Protein AF-A0A963DRN4-F1 (afdb_monomer)

Foldseek 3Di:
DDPPPAPLQVVVVVFAQEEEEALDCVPPCVDPNVVNHPYYDYDPHSAPLVVVLVPDAADPPTHYDYHYHGRCLPPVNPDDDPRHDPFDDDDQDDPPPPDPDPDPPFLCNGAPLVRLVVSVVSSVVSVVVVVVSVVSSLVRDDFFDKDWDKDPFAFDSQVVRDGHQPPDPDVRRHDMDTDMDGRD

Secondary structure (DSSP, 8-state):
------HHHHHHHTT-EEEEEESSGGG-TTSGGGTT-SEEEE-SSTT-HHHHHHH----TTS-EEEEEE--TTSTTTT--GGGS---SS-SS-----S--------HHHHS-HHHHHHHHHHHHHHHHHHHHHHHHHHHHSPTTEEEEEE-S---EESGGG-EE-TT---HHHH---EEEEEE-

Structure (mmCIF, N/CA/C/O backbone):
data_AF-A0A963DRN4-F1
#
_entry.id   AF-A0A963DRN4-F1
#
loop_
_atom_site.group_PDB
_atom_site.id
_atom_site.type_symbol
_atom_site.label_atom_id
_atom_site.label_alt_id
_atom_site.label_comp_id
_atom_site.label_asym_id
_atom_site.label_entity_id
_atom_site.label_seq_id
_atom_site.pdbx_PDB_ins_code
_atom_site.Cartn_x
_atom_site.Cartn_y
_atom_site.Cartn_z
_atom_site.occupancy
_atom_site.B_iso_or_equiv
_atom_site.auth_seq_id
_atom_site.auth_comp_id
_atom_site.auth_asym_id
_atom_site.auth_atom_id
_atom_site.pdbx_PDB_model_num
ATOM 1 N N . PHE A 1 1 ? 13.073 3.957 31.560 1.00 51.88 1 PHE A N 1
ATOM 2 C CA . PHE A 1 1 ? 11.887 3.760 30.708 1.00 51.88 1 PHE A CA 1
ATOM 3 C C . PHE A 1 1 ? 12.331 4.018 29.280 1.00 51.88 1 PHE A C 1
ATOM 5 O O . PHE A 1 1 ? 12.716 5.142 28.991 1.00 51.88 1 PHE A O 1
ATOM 12 N N . VAL A 1 2 ? 12.425 2.986 28.441 1.00 54.34 2 VAL A N 1
ATOM 13 C CA . VAL A 1 2 ? 12.704 3.176 27.009 1.00 54.34 2 VAL A CA 1
ATOM 14 C C . VAL A 1 2 ? 11.336 3.293 26.340 1.00 54.34 2 VAL A C 1
ATOM 16 O O . VAL A 1 2 ? 10.544 2.367 26.510 1.00 54.34 2 VAL A O 1
ATOM 19 N N . PRO A 1 3 ? 11.003 4.411 25.673 1.00 60.50 3 PRO A N 1
ATOM 20 C CA . PRO A 1 3 ? 9.741 4.508 24.959 1.00 60.50 3 PRO A CA 1
ATOM 21 C C . PRO A 1 3 ? 9.687 3.406 23.899 1.00 60.50 3 PRO A C 1
ATOM 23 O O . PRO A 1 3 ? 10.617 3.235 23.111 1.00 60.50 3 PRO A O 1
ATOM 26 N N . GLU A 1 4 ? 8.605 2.635 23.900 1.00 72.00 4 GLU A N 1
ATOM 27 C CA . GLU A 1 4 ? 8.336 1.678 22.833 1.00 72.00 4 GLU A CA 1
ATOM 28 C C . GLU A 1 4 ? 7.951 2.479 21.577 1.00 72.00 4 GLU A C 1
ATOM 30 O O . GLU A 1 4 ? 6.832 2.975 21.462 1.00 72.00 4 GLU A O 1
ATOM 35 N N . LEU A 1 5 ? 8.904 2.661 20.655 1.00 81.75 5 LEU A N 1
ATOM 36 C CA . LEU A 1 5 ? 8.715 3.358 19.375 1.00 81.75 5 LEU A CA 1
ATOM 37 C C 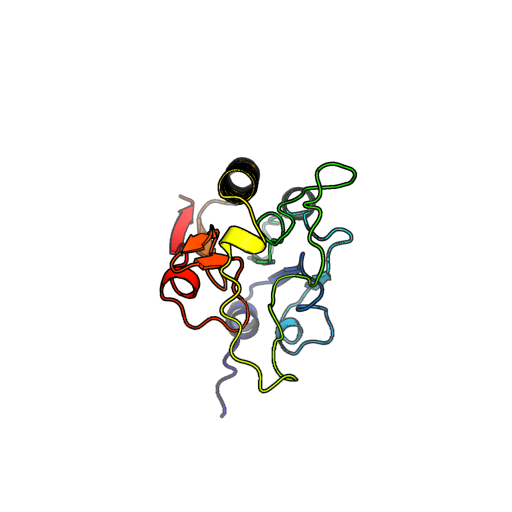. LEU A 1 5 ? 7.959 2.459 18.383 1.00 81.75 5 LEU A C 1
ATOM 39 O O . LEU A 1 5 ? 8.532 1.941 17.430 1.00 81.75 5 LEU A O 1
ATOM 43 N N . SER A 1 6 ? 6.680 2.208 18.655 1.00 89.50 6 SER A N 1
ATOM 44 C CA . SER A 1 6 ? 5.826 1.332 17.851 1.00 89.50 6 SER A CA 1
ATOM 45 C C . SER A 1 6 ? 4.403 1.879 17.831 1.00 89.50 6 SER A C 1
ATOM 47 O O . SER A 1 6 ? 3.726 1.917 18.859 1.00 89.50 6 SER A O 1
ATOM 49 N N . LEU A 1 7 ? 3.937 2.312 16.658 1.00 91.81 7 LEU A N 1
ATOM 50 C CA . LEU A 1 7 ? 2.566 2.792 16.476 1.00 91.81 7 LEU A CA 1
ATOM 51 C C . LEU A 1 7 ? 1.509 1.768 16.936 1.00 91.81 7 LEU A C 1
ATOM 53 O O . LEU A 1 7 ? 0.648 2.153 17.731 1.00 91.81 7 LEU A O 1
ATOM 57 N N . PRO A 1 8 ? 1.561 0.477 16.535 1.00 94.69 8 PRO A N 1
ATOM 58 C CA . PRO A 1 8 ? 0.581 -0.496 17.013 1.00 94.69 8 PRO A CA 1
ATOM 59 C C . PRO A 1 8 ? 0.621 -0.663 18.537 1.00 94.69 8 PRO A C 1
ATOM 61 O O . PRO A 1 8 ? -0.429 -0.811 19.161 1.00 94.69 8 PRO A O 1
ATOM 64 N N . LYS A 1 9 ? 1.795 -0.553 19.173 1.00 94.38 9 LYS A N 1
ATOM 65 C CA . LYS A 1 9 ? 1.872 -0.565 20.638 1.00 94.38 9 LYS A CA 1
ATOM 66 C C . LYS A 1 9 ? 1.156 0.627 21.264 1.00 94.38 9 LYS A C 1
ATOM 68 O O . LYS A 1 9 ? 0.380 0.452 22.204 1.00 94.38 9 LYS A O 1
ATOM 73 N N . VAL A 1 10 ? 1.435 1.832 20.767 1.00 94.56 10 VAL A N 1
ATOM 74 C CA . VAL A 1 10 ? 0.821 3.065 21.271 1.00 94.56 10 VAL A CA 1
ATOM 75 C C . VAL A 1 10 ? -0.697 2.978 21.133 1.00 94.56 10 VAL A C 1
ATOM 77 O O . VAL A 1 10 ? -1.406 3.174 22.116 1.00 94.56 10 VAL A O 1
ATOM 80 N N . LEU A 1 11 ? -1.206 2.587 19.963 1.00 95.25 11 LEU A N 1
ATOM 81 C CA . LEU A 1 11 ? -2.644 2.465 19.715 1.00 95.25 11 LEU A CA 1
ATOM 82 C C . LEU A 1 11 ? -3.315 1.423 20.623 1.00 95.25 11 LEU A C 1
ATOM 84 O O . LEU A 1 11 ? -4.393 1.688 21.157 1.00 95.25 11 LEU A O 1
ATOM 88 N N . LYS A 1 12 ? -2.659 0.287 20.886 1.00 93.94 12 LYS A N 1
ATOM 89 C CA . LYS A 1 12 ? -3.159 -0.712 21.846 1.00 93.94 12 LYS A CA 1
ATOM 90 C C . LYS A 1 12 ? -3.299 -0.166 23.257 1.00 93.94 12 LYS A C 1
ATOM 92 O O . LYS A 1 12 ? -4.310 -0.415 23.908 1.00 93.94 12 LYS A O 1
ATOM 97 N N . ASN A 1 13 ? -2.336 0.631 23.719 1.00 94.38 13 ASN A N 1
ATOM 98 C CA . ASN A 1 13 ? -2.431 1.293 25.025 1.00 94.38 13 ASN A CA 1
ATOM 99 C C . ASN A 1 13 ? -3.604 2.293 25.094 1.00 94.38 13 ASN A C 1
ATOM 101 O O . ASN A 1 13 ? -4.062 2.620 26.186 1.00 94.38 13 ASN A O 1
ATOM 105 N N . HIS A 1 14 ? -4.113 2.740 23.942 1.00 95.06 14 HIS A N 1
ATOM 106 C CA . HIS A 1 14 ? -5.312 3.570 23.802 1.00 95.06 14 HIS A CA 1
ATOM 107 C C . HIS A 1 14 ? -6.584 2.769 23.459 1.00 95.06 14 HIS A C 1
ATOM 109 O O . HIS A 1 14 ? -7.597 3.352 23.079 1.00 95.06 14 HIS A O 1
ATOM 115 N N . GLY A 1 15 ? -6.559 1.442 23.612 1.00 96.06 15 GLY A N 1
ATOM 116 C CA . GLY A 1 15 ? -7.733 0.579 23.473 1.00 96.06 15 GLY A CA 1
ATOM 117 C C . GLY A 1 15 ? -8.039 0.113 22.049 1.00 96.06 15 GLY A C 1
ATOM 118 O O . GLY A 1 15 ? -9.037 -0.584 21.856 1.00 96.06 15 GLY A O 1
ATOM 119 N N . TYR A 1 16 ? -7.200 0.442 21.062 1.00 97.31 16 TYR A N 1
ATOM 120 C CA . TYR A 1 16 ? -7.364 -0.066 19.701 1.00 97.31 16 TYR A CA 1
ATOM 121 C C . TYR A 1 16 ? -6.996 -1.542 19.618 1.00 97.31 16 TYR A C 1
ATOM 123 O O . TYR A 1 16 ? -5.988 -1.969 20.176 1.00 97.31 16 TYR A O 1
ATOM 131 N N . ARG A 1 17 ? -7.759 -2.290 18.821 1.00 97.75 17 ARG A N 1
ATOM 132 C CA . ARG A 1 17 ? -7.276 -3.545 18.248 1.00 97.75 17 ARG A CA 1
ATOM 133 C C . ARG A 1 17 ? -6.449 -3.240 17.009 1.00 97.75 17 ARG A C 1
ATOM 135 O O . ARG A 1 17 ? -6.945 -2.577 16.094 1.00 97.75 17 ARG A O 1
ATOM 142 N N . THR A 1 18 ? -5.214 -3.719 16.961 1.00 97.88 18 THR A N 1
ATOM 143 C CA . THR A 1 18 ? -4.301 -3.457 15.841 1.00 97.88 18 THR A CA 1
ATOM 144 C C . THR A 1 18 ? -4.177 -4.680 14.949 1.00 97.88 18 THR A C 1
ATOM 146 O O . THR A 1 18 ? -3.903 -5.790 15.404 1.00 97.88 18 THR A O 1
ATOM 149 N N . ILE A 1 19 ? -4.417 -4.480 13.658 1.00 98.19 19 ILE A N 1
ATOM 150 C CA . ILE A 1 19 ? -4.527 -5.547 12.669 1.00 98.19 19 ILE A CA 1
ATOM 151 C C . ILE A 1 19 ? -3.633 -5.206 11.479 1.00 98.19 19 ILE A C 1
ATOM 153 O O . ILE A 1 19 ? -3.679 -4.094 10.961 1.00 98.19 19 ILE A O 1
ATOM 157 N N . ALA A 1 20 ? -2.838 -6.171 11.036 1.00 97.44 20 ALA A N 1
ATOM 158 C CA . ALA A 1 20 ? -1.914 -6.048 9.921 1.00 97.44 20 ALA A CA 1
ATOM 159 C C . ALA A 1 20 ? -2.224 -7.086 8.834 1.00 97.44 20 ALA A C 1
ATOM 161 O O . ALA A 1 20 ? -2.397 -8.279 9.119 1.00 97.44 20 ALA A O 1
ATOM 162 N N . ARG A 1 21 ? -2.276 -6.637 7.578 1.00 97.12 21 ARG A N 1
ATOM 163 C CA . ARG A 1 21 ? -2.366 -7.491 6.386 1.00 97.12 21 ARG A CA 1
ATOM 164 C C . ARG A 1 21 ? -1.232 -7.134 5.432 1.00 97.12 21 ARG A C 1
ATOM 166 O O . ARG A 1 21 ? -1.113 -5.980 5.035 1.00 97.12 21 ARG A O 1
ATOM 173 N N . MET A 1 22 ? -0.376 -8.106 5.134 1.00 95.50 22 MET A N 1
ATOM 174 C CA . MET A 1 22 ? 0.811 -7.919 4.302 1.00 95.50 22 MET A CA 1
ATOM 175 C C . MET A 1 22 ? 0.647 -8.653 2.986 1.00 95.50 22 MET A C 1
ATOM 177 O O . MET A 1 22 ? 0.324 -9.837 2.991 1.00 95.50 22 MET A O 1
ATOM 181 N N . SER A 1 23 ? 0.920 -7.975 1.884 1.00 91.19 23 SER A N 1
ATOM 182 C CA . SER A 1 23 ? 1.020 -8.589 0.564 1.00 91.19 23 SER A CA 1
ATOM 183 C C . SER A 1 23 ? 2.432 -9.118 0.283 1.00 91.19 23 SER A C 1
ATOM 185 O O . SER A 1 23 ? 2.587 -10.169 -0.335 1.00 91.19 23 SER A O 1
ATOM 187 N N . LEU A 1 24 ? 3.481 -8.438 0.764 1.00 84.69 24 LEU A N 1
ATOM 188 C CA . LEU A 1 24 ? 4.864 -8.787 0.428 1.00 84.69 24 LEU A CA 1
ATOM 189 C C . LEU A 1 24 ? 5.516 -9.716 1.476 1.00 84.69 24 LEU A C 1
ATOM 191 O O . LEU A 1 24 ? 5.499 -9.417 2.675 1.00 84.69 24 LEU A O 1
ATOM 195 N N . PRO A 1 25 ? 6.181 -10.815 1.058 1.00 82.62 25 PRO A N 1
ATOM 196 C CA . PRO A 1 25 ? 6.735 -11.825 1.969 1.00 82.62 25 PRO A CA 1
ATOM 197 C C . PRO A 1 25 ? 7.941 -11.336 2.786 1.00 82.62 25 PRO A C 1
ATOM 199 O O . PRO A 1 25 ? 8.321 -11.970 3.775 1.00 82.62 25 PRO A O 1
ATOM 202 N N . VAL A 1 26 ? 8.546 -10.206 2.407 1.00 84.69 26 VAL A N 1
ATOM 203 C CA . VAL A 1 26 ? 9.629 -9.574 3.177 1.00 84.69 26 VAL A CA 1
ATOM 204 C C . VAL A 1 26 ? 9.149 -9.119 4.559 1.00 84.69 26 VAL A C 1
ATOM 206 O O . VAL A 1 26 ? 9.901 -9.204 5.526 1.00 84.69 26 VAL A O 1
ATOM 209 N N . LEU A 1 27 ? 7.871 -8.746 4.682 1.00 87.75 27 LEU A N 1
ATOM 210 C CA . LEU A 1 27 ? 7.219 -8.387 5.941 1.00 87.75 27 LEU A CA 1
ATOM 211 C C . LEU A 1 27 ? 6.462 -9.581 6.536 1.00 87.75 27 LEU A C 1
ATOM 213 O O . LEU A 1 27 ? 5.350 -9.450 7.039 1.00 87.75 27 LEU A O 1
ATOM 217 N N . ASN A 1 28 ? 7.034 -10.782 6.482 1.00 86.75 28 ASN A N 1
ATOM 218 C CA . ASN A 1 28 ? 6.396 -11.961 7.068 1.00 86.75 28 ASN A CA 1
ATOM 219 C C . ASN A 1 28 ? 6.278 -11.868 8.614 1.00 86.75 28 ASN A C 1
ATOM 221 O O . ASN A 1 28 ? 6.920 -11.023 9.253 1.00 86.75 28 ASN A O 1
ATOM 225 N N . PRO A 1 29 ? 5.481 -12.755 9.247 1.00 87.50 29 PRO A N 1
ATOM 226 C CA . PRO A 1 29 ? 5.245 -12.727 10.693 1.00 87.50 29 PRO A CA 1
ATOM 227 C C . PRO A 1 29 ? 6.489 -12.904 11.579 1.00 87.50 29 PRO A C 1
ATOM 229 O O . PRO A 1 29 ? 6.415 -12.603 12.768 1.00 87.50 29 PRO A O 1
ATOM 232 N N . TYR A 1 30 ? 7.621 -13.367 11.036 1.00 88.50 30 TYR A N 1
ATOM 233 C CA . TYR A 1 30 ? 8.868 -13.558 11.787 1.00 88.50 30 TYR A CA 1
ATOM 234 C C . TYR A 1 30 ? 9.705 -12.274 11.918 1.00 88.50 30 TYR A C 1
ATOM 236 O O . TYR A 1 30 ? 10.757 -12.284 12.557 1.00 88.50 30 TYR A O 1
ATOM 244 N N . THR A 1 31 ? 9.257 -11.165 11.323 1.00 87.88 31 THR A N 1
ATOM 245 C CA . THR A 1 31 ? 9.902 -9.853 11.455 1.00 87.88 31 THR A CA 1
ATOM 246 C C . THR A 1 31 ? 9.494 -9.146 12.751 1.00 87.88 31 THR A C 1
ATOM 248 O O . THR A 1 31 ? 8.432 -9.400 13.312 1.00 87.88 31 THR A O 1
ATOM 251 N N . LEU A 1 32 ? 10.312 -8.197 13.226 1.00 89.56 32 LEU A N 1
ATOM 252 C CA . LEU A 1 32 ? 9.991 -7.411 14.430 1.00 89.56 32 LEU A CA 1
ATOM 253 C C . LEU A 1 32 ? 8.760 -6.505 14.263 1.00 89.56 32 LEU A C 1
ATOM 255 O O . LEU A 1 32 ? 8.197 -6.072 15.267 1.00 89.56 32 LEU A O 1
ATOM 259 N N . LEU A 1 33 ? 8.337 -6.234 13.023 1.00 89.81 33 LEU A N 1
ATOM 260 C CA . LEU A 1 33 ? 7.158 -5.421 12.730 1.00 89.81 33 LEU A CA 1
ATOM 261 C C . LEU A 1 33 ? 5.876 -6.050 13.294 1.00 89.81 33 LEU A C 1
ATOM 263 O O . LEU A 1 33 ? 4.983 -5.328 13.729 1.00 89.81 33 LEU A O 1
ATOM 267 N N . SER A 1 34 ? 5.798 -7.384 13.343 1.00 93.00 34 SER A N 1
ATOM 268 C CA . SER A 1 34 ? 4.599 -8.100 13.791 1.00 93.00 34 SER A CA 1
ATOM 269 C C . SER A 1 34 ? 4.356 -8.022 15.300 1.00 93.00 34 SER A C 1
ATOM 271 O O . SER A 1 34 ? 3.224 -8.205 15.742 1.00 93.00 34 SER A O 1
ATOM 273 N N . ARG A 1 35 ? 5.398 -7.716 16.088 1.00 92.12 35 ARG A N 1
ATOM 274 C CA . ARG A 1 35 ? 5.451 -7.915 17.547 1.00 92.12 35 ARG A CA 1
ATOM 275 C C . ARG A 1 35 ? 4.243 -7.368 18.304 1.00 92.12 35 ARG A C 1
ATOM 277 O O . ARG A 1 35 ? 3.759 -8.018 19.226 1.00 92.12 35 ARG A O 1
ATOM 284 N N . ASP A 1 36 ? 3.809 -6.159 17.961 1.00 93.69 36 ASP A N 1
ATOM 285 C CA . ASP A 1 36 ? 2.808 -5.439 18.747 1.00 93.69 36 ASP A CA 1
ATOM 286 C C . ASP A 1 36 ? 1.399 -5.504 18.135 1.00 93.69 36 ASP A C 1
ATOM 288 O O . ASP A 1 36 ? 0.460 -5.033 18.772 1.00 93.69 36 ASP A O 1
ATOM 292 N N . PHE A 1 37 ? 1.212 -6.108 16.958 1.00 96.56 37 PHE A N 1
ATOM 293 C CA . PHE A 1 37 ? -0.119 -6.303 16.371 1.00 96.56 37 PHE A CA 1
ATOM 294 C C . PHE A 1 37 ? -0.913 -7.387 17.120 1.00 96.56 37 PHE A C 1
ATOM 296 O O . PHE A 1 37 ? -0.346 -8.376 17.578 1.00 96.56 37 PHE A O 1
ATOM 303 N N . ASP A 1 38 ? -2.231 -7.216 17.265 1.00 96.88 38 ASP A N 1
ATOM 304 C CA . ASP A 1 38 ? -3.115 -8.259 17.820 1.00 96.88 38 ASP A CA 1
ATOM 305 C C . ASP A 1 38 ? -3.418 -9.369 16.806 1.00 96.88 38 ASP A C 1
ATOM 307 O O . ASP A 1 38 ? -3.710 -10.504 17.176 1.00 96.88 38 ASP A O 1
ATOM 311 N N . ASP A 1 39 ? -3.381 -9.025 15.521 1.00 97.06 39 ASP A N 1
ATOM 312 C CA . ASP A 1 39 ? -3.581 -9.929 14.393 1.00 97.06 39 ASP A CA 1
ATOM 313 C C . ASP A 1 39 ? -2.661 -9.479 13.251 1.00 97.06 39 ASP A C 1
ATOM 315 O O . ASP A 1 39 ? -2.754 -8.345 12.785 1.00 97.06 39 ASP A O 1
ATOM 319 N N . TYR A 1 40 ? -1.761 -10.356 12.811 1.00 97.06 40 TYR A N 1
ATOM 320 C CA . TYR A 1 40 ? -0.797 -10.091 11.749 1.00 97.06 40 TYR A CA 1
ATOM 321 C C . TYR A 1 40 ? -0.815 -11.241 10.752 1.00 97.06 40 TYR A C 1
ATOM 323 O O . TYR A 1 40 ? -0.572 -12.390 11.128 1.00 97.06 40 TYR A O 1
ATOM 331 N N . ARG A 1 41 ? -1.066 -10.946 9.474 1.00 95.50 41 ARG A N 1
ATOM 332 C CA . ARG A 1 41 ? -1.189 -11.987 8.452 1.00 95.50 41 ARG A CA 1
ATOM 333 C C . ARG A 1 41 ? -0.540 -11.585 7.134 1.00 95.50 41 ARG A C 1
ATOM 335 O O . ARG A 1 41 ? -0.813 -10.505 6.617 1.00 95.50 41 ARG A O 1
ATOM 342 N N . LEU A 1 42 ? 0.272 -12.489 6.592 1.00 94.38 42 LEU A N 1
ATOM 343 C CA . LEU A 1 42 ? 0.694 -12.474 5.192 1.00 94.38 42 LEU A CA 1
ATOM 344 C C . LEU A 1 42 ? -0.441 -13.073 4.350 1.00 94.38 42 LEU A C 1
ATOM 346 O O . LEU A 1 42 ? -0.945 -14.140 4.696 1.00 94.38 42 LEU A O 1
ATOM 350 N N . MET A 1 43 ? -0.879 -12.364 3.315 1.00 93.31 43 MET A N 1
ATOM 351 C CA . MET A 1 43 ? -1.952 -12.805 2.425 1.00 93.31 43 MET A CA 1
ATOM 352 C C . MET A 1 43 ? -1.487 -13.960 1.532 1.00 93.31 43 MET A C 1
ATOM 354 O O . MET A 1 43 ? -0.298 -14.097 1.253 1.00 93.31 43 MET A O 1
ATOM 358 N N . ASP A 1 44 ? -2.435 -14.770 1.056 1.00 88.44 44 ASP A N 1
ATOM 359 C CA . ASP A 1 44 ? -2.140 -15.938 0.212 1.00 88.44 44 ASP A CA 1
ATOM 360 C C . ASP A 1 44 ? -1.566 -15.546 -1.163 1.00 88.44 44 ASP A C 1
ATOM 362 O O . ASP A 1 44 ? -0.856 -16.327 -1.799 1.00 88.44 44 ASP A O 1
ATOM 366 N N . HIS A 1 45 ? -1.852 -14.322 -1.616 1.00 87.31 45 HIS A N 1
ATOM 367 C CA . HIS A 1 45 ? -1.365 -13.766 -2.873 1.00 87.31 45 HIS A CA 1
ATOM 368 C C . HIS A 1 45 ? -0.660 -12.427 -2.649 1.00 87.31 45 HIS A C 1
ATOM 370 O O . HIS A 1 45 ? -1.081 -11.619 -1.825 1.00 87.31 45 HIS A O 1
ATOM 376 N N . HIS A 1 46 ? 0.379 -12.167 -3.449 1.00 84.62 46 HIS A N 1
ATOM 377 C CA . HIS A 1 46 ? 1.192 -10.951 -3.345 1.00 84.62 46 HIS A CA 1
ATOM 378 C C . HIS A 1 46 ? 0.460 -9.655 -3.730 1.00 84.62 46 HIS A C 1
ATOM 380 O O . HIS A 1 46 ? 0.976 -8.586 -3.455 1.00 84.62 46 HIS A O 1
ATOM 386 N N . ASN A 1 47 ? -0.717 -9.727 -4.358 1.00 90.62 47 ASN A N 1
ATOM 387 C CA . ASN A 1 47 ? -1.462 -8.581 -4.896 1.00 90.62 47 ASN A CA 1
ATOM 388 C C . ASN A 1 47 ? -2.955 -8.719 -4.537 1.00 90.62 47 ASN A C 1
ATOM 390 O O . ASN A 1 47 ? -3.793 -8.885 -5.424 1.00 90.62 47 ASN A O 1
ATOM 394 N N . ASP A 1 48 ? -3.273 -8.796 -3.239 1.00 93.94 48 ASP A N 1
ATOM 395 C CA . ASP A 1 48 ? -4.633 -9.095 -2.756 1.00 93.94 48 ASP A CA 1
ATOM 396 C C . ASP A 1 48 ? -5.219 -8.022 -1.831 1.00 93.94 48 ASP A C 1
ATOM 398 O O . ASP A 1 48 ? -5.855 -8.316 -0.813 1.00 93.94 48 ASP A O 1
ATOM 402 N N . PHE A 1 49 ? -5.062 -6.750 -2.193 1.00 97.38 49 PHE A N 1
ATOM 403 C CA . PHE A 1 49 ? -5.743 -5.660 -1.504 1.00 97.38 49 PHE A CA 1
ATOM 404 C C . PHE A 1 49 ? -7.263 -5.864 -1.514 1.00 97.38 49 PHE A C 1
ATOM 406 O O . PHE A 1 49 ? -7.924 -5.642 -0.502 1.00 97.38 49 PHE A O 1
ATOM 413 N N . ALA A 1 50 ? -7.825 -6.394 -2.604 1.00 97.06 50 ALA A N 1
ATOM 414 C CA . ALA A 1 50 ? -9.249 -6.714 -2.680 1.00 97.06 50 ALA A CA 1
ATOM 415 C C . ALA A 1 50 ? -9.682 -7.719 -1.595 1.00 97.06 50 ALA A C 1
ATOM 417 O O . ALA A 1 50 ? -10.736 -7.553 -0.979 1.00 97.06 50 ALA A O 1
ATOM 418 N N . GLY A 1 51 ? -8.879 -8.753 -1.325 1.00 96.31 51 GLY A N 1
ATOM 419 C CA . GLY A 1 51 ? -9.103 -9.685 -0.220 1.00 96.31 51 GLY A CA 1
ATOM 420 C C . GLY A 1 51 ? -9.040 -9.011 1.139 1.00 96.31 51 GLY A C 1
ATOM 421 O O . GLY A 1 51 ? -9.942 -9.210 1.957 1.00 96.31 51 GLY A O 1
ATOM 422 N N . MET A 1 52 ? -8.051 -8.141 1.354 1.00 97.50 52 MET A N 1
ATOM 423 C CA . MET A 1 52 ? -7.970 -7.341 2.579 1.00 97.50 52 MET A CA 1
ATOM 424 C C . MET A 1 52 ? -9.229 -6.485 2.768 1.00 97.50 52 MET A C 1
ATOM 426 O O . MET A 1 52 ? -9.843 -6.528 3.835 1.00 97.50 52 MET A O 1
ATOM 430 N N . VAL A 1 53 ? -9.658 -5.757 1.728 1.00 97.88 53 VAL A N 1
ATOM 431 C CA . VAL A 1 53 ? -10.865 -4.921 1.760 1.00 97.88 53 VAL A CA 1
ATOM 432 C C . VAL A 1 53 ? -12.088 -5.756 2.106 1.00 97.88 53 VAL A C 1
ATOM 434 O O . VAL A 1 53 ? -12.856 -5.338 2.971 1.00 97.88 53 VAL A O 1
ATOM 437 N N . ARG A 1 54 ? -12.269 -6.950 1.521 1.00 96.81 54 ARG A N 1
ATOM 438 C CA . ARG A 1 54 ? -13.404 -7.840 1.837 1.00 96.81 54 ARG A CA 1
ATOM 439 C C . ARG A 1 54 ? -13.458 -8.220 3.319 1.00 96.81 54 ARG A C 1
ATOM 441 O O . ARG A 1 54 ? -14.539 -8.174 3.906 1.00 96.81 54 ARG A O 1
ATOM 448 N N . GLU A 1 55 ? -12.320 -8.527 3.932 1.00 95.06 55 GLU A N 1
ATOM 449 C CA . GLU A 1 55 ? -12.237 -8.993 5.324 1.00 95.06 55 GLU A CA 1
ATOM 450 C C . GLU A 1 55 ? -12.339 -7.897 6.389 1.00 95.06 55 GLU A C 1
ATOM 452 O O . GLU A 1 55 ? -12.677 -8.185 7.541 1.00 95.06 55 GLU A O 1
ATOM 457 N N . ILE A 1 56 ? -12.027 -6.646 6.043 1.00 96.69 56 ILE A N 1
ATOM 458 C CA . ILE A 1 56 ? -12.065 -5.540 7.002 1.00 96.69 56 ILE A CA 1
ATOM 459 C C . ILE A 1 56 ? -13.491 -5.343 7.521 1.00 96.69 56 ILE A C 1
ATOM 461 O O . ILE A 1 56 ? -14.449 -5.228 6.754 1.00 96.69 56 ILE A O 1
ATOM 465 N N . VAL A 1 57 ? -13.624 -5.274 8.843 1.00 95.38 57 VAL A N 1
ATOM 466 C CA . VAL A 1 57 ? -14.891 -5.030 9.537 1.00 95.38 57 VAL A CA 1
ATOM 467 C C . VAL A 1 57 ? -14.649 -4.123 10.734 1.00 95.38 57 VAL A C 1
ATOM 469 O O . VAL A 1 57 ? -13.624 -4.235 11.405 1.00 95.38 57 VAL A O 1
ATOM 472 N N . PHE A 1 58 ? -15.618 -3.267 11.040 1.00 94.75 58 PHE A N 1
ATOM 473 C CA . PHE A 1 58 ? -15.553 -2.318 12.148 1.00 94.75 58 PHE A CA 1
ATOM 474 C C . PHE A 1 58 ? -16.713 -2.573 13.118 1.00 94.75 58 P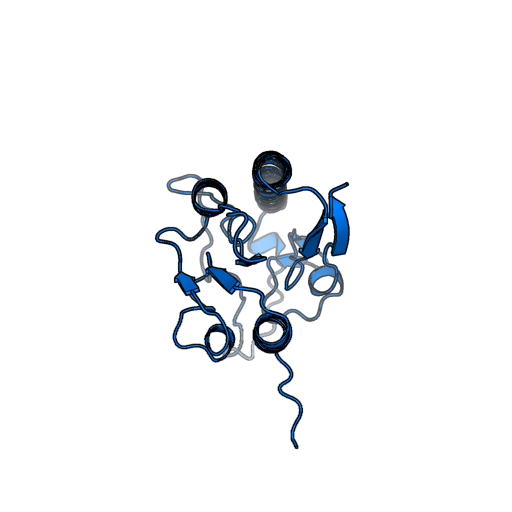HE A C 1
ATOM 476 O O . PHE A 1 58 ? -17.789 -2.003 12.948 1.00 94.75 58 PHE A O 1
ATOM 483 N N . PRO A 1 59 ? -16.554 -3.484 14.092 1.00 93.94 59 PRO A N 1
ATOM 484 C CA . PRO A 1 59 ? -17.544 -3.670 15.139 1.00 93.94 59 PRO A CA 1
ATOM 485 C C . PRO A 1 59 ? -17.562 -2.458 16.083 1.00 93.94 59 PRO A C 1
ATOM 487 O O . PRO A 1 59 ? -16.577 -1.735 16.214 1.00 93.94 59 PRO A O 1
ATOM 490 N N . ASN A 1 60 ? -18.693 -2.254 16.757 1.00 90.62 60 ASN A N 1
ATOM 491 C CA . ASN A 1 60 ? -18.926 -1.083 17.611 1.00 90.62 60 ASN A CA 1
ATOM 492 C C . ASN A 1 60 ? -18.327 -1.204 19.026 1.00 90.62 60 ASN A C 1
ATOM 494 O O . ASN A 1 60 ? -18.436 -0.267 19.811 1.00 90.62 60 ASN A O 1
ATOM 498 N N . ASP A 1 61 ? -17.759 -2.355 19.386 1.00 94.31 61 ASP A N 1
ATOM 499 C CA . ASP A 1 61 ? -17.266 -2.655 20.734 1.00 94.31 61 ASP A CA 1
ATOM 500 C C . ASP A 1 61 ? -15.839 -2.152 20.988 1.00 94.31 61 ASP A C 1
ATOM 502 O O . ASP A 1 61 ? -15.471 -1.903 22.136 1.00 94.31 61 ASP A O 1
ATOM 506 N N . GLN A 1 62 ? -15.038 -1.992 19.931 1.00 95.00 62 GLN A N 1
ATOM 507 C CA . GLN A 1 62 ? -13.636 -1.608 20.044 1.00 95.00 62 GLN A CA 1
ATOM 508 C C . GLN A 1 62 ? -13.136 -0.876 18.787 1.00 95.00 62 GLN A C 1
ATOM 510 O O . GLN A 1 62 ? -13.359 -1.362 17.673 1.00 95.00 62 GLN A O 1
ATOM 515 N N . PRO A 1 63 ? -12.396 0.245 18.925 1.00 96.62 63 PRO A N 1
ATOM 516 C CA . PRO A 1 63 ? -11.782 0.897 17.776 1.00 96.62 63 PRO A CA 1
ATOM 517 C C . PRO A 1 63 ? -10.706 0.005 17.148 1.00 96.62 63 PRO A C 1
ATOM 519 O O . PRO A 1 63 ? -10.025 -0.769 17.826 1.00 96.62 63 PRO A O 1
ATOM 522 N N . ARG A 1 64 ? -10.542 0.112 15.828 1.00 97.31 64 ARG A N 1
ATOM 523 C CA . ARG A 1 64 ? -9.601 -0.711 15.062 1.00 97.31 64 ARG A CA 1
ATOM 524 C C . ARG A 1 64 ? -8.605 0.145 14.308 1.00 97.31 64 ARG A C 1
ATOM 526 O O . ARG A 1 64 ? -8.969 1.166 13.736 1.00 97.31 64 ARG A O 1
ATOM 533 N N . CYS A 1 65 ? -7.359 -0.308 14.290 1.00 97.56 65 CYS A N 1
ATOM 534 C CA . CYS A 1 65 ? -6.323 0.202 13.407 1.00 97.56 65 CYS A CA 1
ATOM 535 C C . CYS A 1 65 ? -5.931 -0.911 12.440 1.00 97.56 65 CYS A C 1
ATOM 537 O O . CYS A 1 65 ? -5.560 -2.003 12.874 1.00 97.56 65 CYS A O 1
ATOM 539 N N . TYR A 1 66 ? -6.024 -0.618 11.147 1.00 98.12 66 TYR A N 1
ATOM 540 C CA . TYR A 1 66 ? -5.601 -1.507 10.077 1.00 98.12 66 TYR A CA 1
ATOM 541 C C . TYR A 1 66 ? -4.334 -0.955 9.432 1.00 98.12 66 TYR A C 1
ATOM 543 O O . TYR A 1 66 ? -4.320 0.184 8.976 1.00 98.12 66 TYR A O 1
ATOM 551 N N . PHE A 1 67 ? -3.286 -1.772 9.384 1.00 97.50 67 PHE A N 1
ATOM 552 C CA . PHE A 1 67 ? -2.075 -1.513 8.616 1.00 97.50 67 PHE A CA 1
ATOM 553 C C . PHE A 1 67 ? -2.046 -2.478 7.427 1.00 97.50 67 PHE A C 1
ATOM 555 O O . PHE A 1 67 ? -1.999 -3.698 7.606 1.00 97.50 67 PHE A O 1
ATOM 562 N N . LEU A 1 68 ? -2.126 -1.931 6.218 1.00 97.50 68 LEU A N 1
ATOM 563 C CA . LEU A 1 68 ? -2.239 -2.696 4.979 1.00 97.50 68 LEU A CA 1
ATOM 564 C C . LEU A 1 68 ? -0.993 -2.423 4.138 1.00 97.50 68 LEU A C 1
ATOM 566 O O . LEU A 1 68 ? -0.777 -1.295 3.706 1.00 97.50 68 LEU A O 1
ATOM 570 N N . ASN A 1 69 ? -0.161 -3.440 3.936 1.00 96.12 69 ASN A N 1
ATOM 571 C CA . ASN A 1 69 ? 0.962 -3.367 3.007 1.00 96.12 69 ASN A CA 1
ATOM 572 C C . ASN A 1 69 ? 0.524 -3.991 1.686 1.00 96.12 69 ASN A C 1
ATOM 574 O O . ASN A 1 69 ? 0.223 -5.182 1.652 1.00 96.12 69 ASN A O 1
ATOM 578 N N . LEU A 1 70 ? 0.463 -3.174 0.637 1.00 96.38 70 LEU A N 1
ATOM 579 C CA . LEU A 1 70 ? -0.012 -3.563 -0.690 1.00 96.38 70 LEU A CA 1
ATOM 580 C C . LEU A 1 70 ? 1.155 -4.040 -1.565 1.00 96.38 70 LEU A C 1
ATOM 582 O O . LEU A 1 70 ? 2.314 -3.786 -1.241 1.00 96.38 70 LEU A O 1
ATOM 586 N N . GLY A 1 71 ? 0.856 -4.751 -2.653 1.00 94.69 71 GLY A N 1
ATOM 587 C CA . GLY A 1 71 ? 1.881 -5.308 -3.551 1.00 94.69 71 GLY A CA 1
ATOM 588 C C . GLY A 1 71 ? 1.608 -5.091 -5.037 1.00 94.69 71 GLY A C 1
ATOM 589 O O . GLY A 1 71 ? 2.494 -5.282 -5.858 1.00 94.69 71 GLY A O 1
ATOM 590 N N . GLU A 1 72 ? 0.415 -4.624 -5.396 1.00 96.25 72 GLU A N 1
ATOM 591 C CA . GLU A 1 72 ? -0.077 -4.498 -6.766 1.00 96.25 72 GLU A CA 1
ATOM 592 C C . GLU A 1 72 ? 0.835 -3.640 -7.658 1.00 96.25 72 GLU A C 1
ATOM 594 O O . GLU A 1 72 ? 1.014 -3.944 -8.837 1.00 96.25 72 GLU A O 1
ATOM 599 N N . THR A 1 73 ? 1.429 -2.579 -7.105 1.00 94.81 73 THR A N 1
ATOM 600 C CA . THR A 1 73 ? 2.362 -1.686 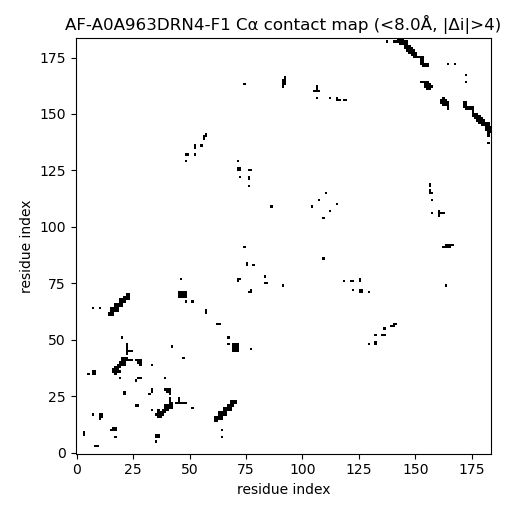-7.813 1.00 94.81 73 THR A CA 1
ATOM 601 C C . THR A 1 73 ? 3.813 -2.153 -7.757 1.00 94.81 73 THR A C 1
ATOM 603 O O . THR A 1 73 ? 4.657 -1.540 -8.404 1.00 94.81 73 THR A O 1
ATOM 606 N N . HIS A 1 74 ? 4.125 -3.209 -7.006 1.00 92.75 74 HIS A N 1
ATOM 607 C CA . HIS A 1 74 ? 5.450 -3.812 -7.012 1.00 92.75 74 HIS A CA 1
ATOM 608 C C . HIS A 1 74 ? 5.629 -4.622 -8.298 1.00 92.75 74 HIS A C 1
ATOM 610 O O . HIS A 1 74 ? 4.709 -5.302 -8.762 1.00 92.75 74 HIS A O 1
ATOM 616 N N . TYR A 1 75 ? 6.833 -4.599 -8.866 1.00 88.50 75 TYR A N 1
ATOM 617 C CA . TYR A 1 75 ? 7.177 -5.418 -10.025 1.00 88.50 75 TYR A CA 1
ATOM 618 C C . TYR A 1 75 ? 6.801 -6.905 -9.797 1.00 88.50 75 TYR A C 1
ATOM 620 O O . TYR A 1 75 ? 7.161 -7.478 -8.763 1.00 88.50 75 TYR A O 1
ATOM 628 N N . PRO A 1 76 ? 6.098 -7.575 -10.729 1.00 91.75 76 PRO A N 1
ATOM 629 C CA . PRO A 1 76 ? 5.856 -7.180 -12.117 1.00 91.75 76 PRO A CA 1
ATOM 630 C C . PRO A 1 76 ? 4.485 -6.510 -12.365 1.00 91.75 76 PRO A C 1
ATOM 632 O O . PRO A 1 76 ? 3.865 -6.763 -13.391 1.00 91.75 76 PRO A O 1
ATOM 635 N N . TYR A 1 77 ? 3.978 -5.669 -11.456 1.00 93.56 77 TYR A N 1
ATOM 636 C CA . TYR A 1 77 ? 2.770 -4.842 -11.653 1.00 93.56 77 TYR A CA 1
ATOM 637 C C . TYR A 1 77 ? 1.507 -5.653 -11.984 1.00 93.56 77 TYR A C 1
ATOM 639 O O . TYR A 1 77 ? 0.794 -5.386 -12.955 1.00 93.56 77 TYR A O 1
ATOM 647 N N . MET A 1 78 ? 1.269 -6.709 -11.201 1.00 93.38 78 MET A N 1
ATOM 648 C CA . MET A 1 78 ? 0.184 -7.683 -11.409 1.00 93.38 78 MET A CA 1
ATOM 649 C C . MET A 1 78 ? 0.212 -8.434 -12.755 1.00 93.38 78 MET A C 1
ATOM 651 O O . MET A 1 78 ? -0.713 -9.202 -13.025 1.00 93.38 78 MET A O 1
ATOM 655 N N . LEU A 1 79 ? 1.249 -8.273 -13.587 1.00 91.50 79 LEU A N 1
ATOM 656 C CA . LEU A 1 79 ? 1.403 -9.039 -14.826 1.00 91.50 79 LEU A CA 1
ATOM 657 C C . LEU A 1 79 ? 1.650 -10.517 -14.515 1.00 91.50 79 LEU A C 1
ATOM 659 O O . LEU A 1 79 ? 2.291 -10.870 -13.522 1.00 91.50 79 LEU A O 1
ATOM 663 N N . THR A 1 80 ? 1.146 -11.392 -15.384 1.00 89.25 80 THR A N 1
ATOM 664 C CA . THR A 1 80 ? 1.283 -12.848 -15.258 1.00 89.25 80 THR A CA 1
ATOM 665 C C . THR A 1 80 ? 1.427 -13.492 -16.635 1.00 89.25 80 THR A C 1
ATOM 667 O O . THR A 1 80 ? 1.078 -12.887 -17.644 1.00 89.25 80 THR A O 1
ATOM 670 N N . GLY A 1 81 ? 1.933 -14.728 -16.681 1.00 87.88 81 GLY A N 1
ATOM 671 C CA . GLY A 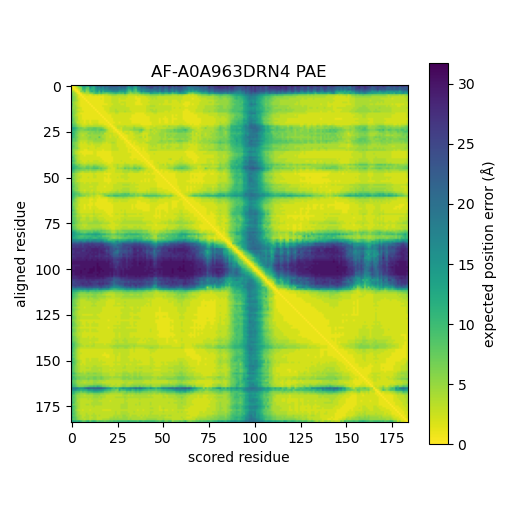1 81 ? 2.026 -15.493 -17.927 1.00 87.88 81 GLY A CA 1
ATOM 672 C C . GLY A 1 81 ? 2.863 -14.789 -18.997 1.00 87.88 81 GLY A C 1
ATOM 673 O O . GLY A 1 81 ? 3.946 -14.286 -18.698 1.00 87.88 81 GLY A O 1
ATOM 674 N N . ASP A 1 82 ? 2.341 -14.757 -20.222 1.00 82.44 82 ASP A N 1
ATOM 675 C CA . ASP A 1 82 ? 3.017 -14.201 -21.402 1.00 82.44 82 ASP A CA 1
ATOM 676 C C . ASP A 1 82 ? 3.172 -12.668 -21.353 1.00 82.44 82 ASP A C 1
ATOM 678 O O . ASP A 1 82 ? 3.962 -12.109 -22.108 1.00 82.44 82 ASP A O 1
ATOM 682 N N . ASP A 1 83 ? 2.461 -11.982 -20.450 1.00 82.06 83 ASP A N 1
ATOM 683 C CA . ASP A 1 83 ? 2.564 -10.526 -20.286 1.00 82.06 83 ASP A CA 1
ATOM 684 C C . ASP A 1 83 ? 3.755 -10.099 -19.410 1.00 82.06 83 ASP A C 1
ATOM 686 O O . ASP A 1 83 ? 4.087 -8.903 -19.333 1.00 82.06 83 ASP A O 1
ATOM 690 N N . LEU A 1 84 ? 4.388 -11.063 -18.725 1.00 83.31 84 LEU A N 1
ATOM 691 C CA . LEU A 1 84 ? 5.581 -10.817 -17.926 1.00 83.31 84 LEU A CA 1
ATOM 692 C C . LEU A 1 84 ? 6.711 -10.310 -18.829 1.00 83.31 84 LEU A C 1
ATOM 694 O O . LEU A 1 84 ? 6.991 -10.914 -19.864 1.00 83.31 84 LEU A O 1
ATOM 698 N N . PRO A 1 85 ? 7.408 -9.233 -18.435 1.00 74.06 85 PRO A N 1
ATOM 699 C CA . PRO A 1 85 ? 8.550 -8.760 -19.201 1.00 74.06 85 PRO A CA 1
ATOM 700 C C . PRO A 1 85 ? 9.620 -9.858 -19.278 1.00 74.06 85 PRO A C 1
ATOM 702 O O . PRO A 1 85 ? 10.032 -10.442 -18.269 1.00 74.06 85 PRO A O 1
ATOM 705 N N . HIS A 1 86 ? 10.092 -10.139 -20.492 1.00 65.06 86 HIS A N 1
ATOM 706 C CA . HIS A 1 86 ? 11.191 -11.071 -20.729 1.00 65.06 86 HIS A CA 1
ATOM 707 C C . HIS A 1 86 ? 12.527 -10.406 -20.381 1.00 65.06 86 HIS A C 1
ATOM 709 O O . HIS A 1 86 ? 13.276 -9.980 -21.255 1.00 65.06 86 HIS A O 1
ATOM 715 N N . VAL A 1 87 ? 12.832 -10.313 -19.087 1.00 59.91 87 VAL A N 1
ATOM 716 C CA . VAL A 1 87 ? 14.088 -9.720 -18.613 1.00 59.91 87 VAL A CA 1
ATOM 717 C C . VAL A 1 87 ? 15.155 -10.804 -18.503 1.00 59.91 87 VAL A C 1
ATOM 719 O O . VAL A 1 87 ? 15.163 -11.615 -17.572 1.00 59.91 87 VAL A O 1
ATOM 722 N N . SER A 1 88 ? 16.087 -10.833 -19.453 1.00 43.56 88 SER A N 1
ATOM 723 C CA . SER A 1 88 ? 17.302 -11.638 -19.336 1.00 43.56 88 SER A CA 1
ATOM 724 C C . SER A 1 88 ? 18.239 -11.012 -18.300 1.00 43.56 88 SER A C 1
ATOM 726 O O . SER A 1 88 ? 19.040 -10.146 -18.631 1.00 43.56 88 SER A O 1
ATOM 728 N N . GLY A 1 89 ? 18.150 -11.470 -17.047 1.00 43.62 89 GLY A N 1
ATOM 729 C CA . GLY A 1 89 ? 19.155 -11.189 -16.017 1.00 43.62 89 GLY A CA 1
ATOM 730 C C . GLY A 1 89 ? 18.738 -10.225 -14.904 1.00 43.62 89 GLY A C 1
ATOM 731 O O . GLY A 1 89 ? 19.291 -9.141 -14.796 1.00 43.62 89 GLY A O 1
ATOM 732 N N . VAL A 1 90 ? 17.935 -10.747 -13.967 1.00 40.31 90 VAL A N 1
ATOM 733 C CA . VAL A 1 90 ? 17.746 -10.290 -12.570 1.00 40.31 90 VAL A CA 1
ATOM 734 C C . VAL A 1 90 ? 16.466 -9.486 -12.293 1.00 40.31 90 VAL A C 1
ATOM 736 O O . VAL A 1 90 ? 16.145 -8.493 -12.930 1.00 40.31 90 VAL A O 1
ATOM 739 N N . HIS A 1 91 ? 15.738 -9.954 -11.272 1.00 40.66 91 HIS A N 1
ATOM 740 C CA . HIS A 1 91 ? 14.654 -9.243 -10.599 1.00 40.66 91 HIS A CA 1
ATOM 741 C C . HIS A 1 91 ? 15.189 -7.945 -9.969 1.00 40.66 91 HIS A C 1
ATOM 743 O O . HIS A 1 91 ? 15.946 -8.011 -9.003 1.00 40.66 91 HIS A O 1
ATOM 749 N N . GLY A 1 92 ? 14.789 -6.786 -10.496 1.00 43.56 92 GLY A N 1
ATOM 750 C CA . GLY A 1 92 ? 14.753 -5.502 -9.776 1.00 43.56 92 GLY A CA 1
ATOM 751 C C . GLY A 1 92 ? 16.072 -4.877 -9.297 1.00 43.56 92 GLY A C 1
ATOM 752 O O . GLY A 1 92 ? 16.026 -3.794 -8.723 1.00 43.56 92 GLY A O 1
ATOM 753 N N . VAL A 1 93 ? 17.234 -5.506 -9.506 1.00 41.84 93 VAL A N 1
ATOM 754 C CA . VAL A 1 93 ? 18.547 -4.974 -9.105 1.00 41.84 93 VAL A CA 1
ATOM 755 C C . VAL A 1 93 ? 19.626 -5.450 -10.071 1.00 41.84 93 VAL A C 1
ATOM 757 O O . VAL A 1 93 ? 19.955 -6.636 -10.106 1.00 41.84 93 VAL A O 1
ATOM 760 N N . LEU A 1 94 ? 20.251 -4.528 -10.802 1.00 41.88 94 LEU A N 1
ATOM 761 C CA . LEU A 1 94 ? 21.505 -4.819 -11.489 1.00 41.88 94 LEU A CA 1
ATOM 762 C C . LEU A 1 94 ? 22.600 -5.031 -10.427 1.00 41.88 94 LEU A C 1
ATOM 764 O O . LEU A 1 94 ? 22.981 -4.107 -9.710 1.00 41.88 94 LEU A O 1
ATOM 768 N N . LYS A 1 95 ? 23.099 -6.264 -10.305 1.00 31.86 95 LYS A N 1
ATOM 769 C CA . LYS A 1 95 ? 24.285 -6.601 -9.511 1.00 31.86 95 LYS A CA 1
ATOM 770 C C . LYS A 1 95 ? 25.453 -6.803 -10.466 1.00 31.86 95 LYS A C 1
ATOM 772 O O . LYS A 1 95 ? 25.749 -7.938 -10.823 1.00 31.86 95 LYS A O 1
ATOM 777 N N . ASP A 1 96 ? 26.130 -5.721 -10.833 1.00 34.12 96 ASP A N 1
ATOM 778 C CA . ASP A 1 96 ? 27.462 -5.814 -11.430 1.00 34.12 96 ASP A CA 1
ATOM 779 C C . ASP A 1 96 ? 28.506 -5.464 -10.361 1.00 34.12 96 ASP A C 1
ATOM 781 O O . ASP A 1 96 ? 28.975 -4.340 -10.226 1.00 34.12 96 ASP A O 1
ATOM 785 N N . LEU A 1 97 ? 28.785 -6.442 -9.494 1.00 32.41 97 LEU A N 1
ATOM 786 C CA . LEU A 1 97 ? 29.787 -6.346 -8.421 1.00 32.41 97 LEU A CA 1
ATOM 787 C C . LEU A 1 97 ? 30.909 -7.384 -8.589 1.00 32.41 97 LEU A C 1
ATOM 789 O O . LEU A 1 97 ? 31.598 -7.706 -7.625 1.00 32.41 97 LEU A O 1
ATOM 793 N N . ALA A 1 98 ? 31.094 -7.942 -9.792 1.00 31.62 98 ALA A N 1
ATOM 794 C CA . ALA A 1 98 ? 32.087 -8.997 -10.016 1.00 31.62 98 ALA A CA 1
ATOM 795 C C . ALA A 1 98 ? 32.887 -8.902 -11.327 1.00 31.62 98 ALA A C 1
ATOM 797 O O . ALA A 1 98 ? 33.571 -9.865 -11.675 1.00 31.62 98 ALA A O 1
ATOM 798 N N . SER A 1 99 ? 32.886 -7.769 -12.030 1.00 32.78 99 SER A N 1
ATOM 799 C CA . SER A 1 99 ? 33.844 -7.568 -13.120 1.00 32.78 99 SER A CA 1
ATOM 800 C C . SER A 1 99 ? 34.362 -6.138 -13.185 1.00 32.78 99 SER A C 1
ATOM 802 O O . SER A 1 99 ? 33.617 -5.217 -13.496 1.00 32.78 99 SER A O 1
ATOM 804 N N . ASP A 1 100 ? 35.667 -5.985 -12.946 1.00 38.12 100 ASP A N 1
ATOM 805 C CA . ASP A 1 100 ? 36.494 -4.803 -13.233 1.00 38.12 100 ASP A CA 1
ATOM 806 C C . ASP A 1 100 ? 36.579 -4.521 -14.753 1.00 38.12 100 ASP A C 1
ATOM 808 O O . ASP A 1 100 ? 37.655 -4.463 -15.350 1.00 38.12 100 ASP A O 1
ATOM 812 N N . ALA A 1 101 ? 35.438 -4.369 -15.422 1.00 32.72 101 ALA A N 1
ATOM 813 C CA . ALA A 1 101 ? 35.364 -3.994 -16.826 1.00 32.72 101 ALA A CA 1
ATOM 814 C C . ALA A 1 101 ? 34.429 -2.786 -16.984 1.00 32.72 101 ALA A C 1
ATOM 816 O O . ALA A 1 101 ? 33.260 -2.872 -16.613 1.00 32.72 101 ALA A O 1
ATOM 817 N N . PRO A 1 102 ? 34.887 -1.661 -17.565 1.00 37.88 102 PRO A N 1
ATOM 818 C CA . PRO A 1 102 ? 34.015 -0.534 -17.842 1.00 37.88 102 PRO A CA 1
ATOM 819 C C . PRO A 1 102 ? 33.144 -0.892 -19.050 1.00 37.88 102 PRO A C 1
ATOM 821 O O . PRO A 1 102 ? 33.527 -0.684 -20.201 1.00 37.88 102 PRO A O 1
ATOM 824 N N . ARG A 1 103 ? 31.962 -1.456 -18.798 1.00 38.91 103 ARG A N 1
ATOM 825 C CA . ARG A 1 103 ? 30.871 -1.481 -19.771 1.00 38.91 103 ARG A CA 1
ATOM 826 C C . ARG A 1 103 ? 29.685 -0.738 -19.187 1.00 38.91 103 ARG A C 1
ATOM 828 O O . ARG A 1 103 ? 28.861 -1.303 -18.482 1.00 38.91 103 ARG A O 1
ATOM 835 N N . ALA A 1 104 ? 29.606 0.539 -19.547 1.00 38.91 104 ALA A N 1
ATOM 836 C CA . ALA A 1 104 ? 28.347 1.258 -19.610 1.00 38.91 104 ALA A CA 1
ATOM 837 C C . ALA A 1 104 ? 27.446 0.529 -20.619 1.00 38.91 104 ALA A C 1
ATOM 839 O O . ALA A 1 104 ? 27.469 0.824 -21.810 1.00 38.91 104 ALA A O 1
ATOM 840 N N . SER A 1 105 ? 26.737 -0.497 -20.156 1.00 42.53 105 SER A N 1
ATOM 841 C CA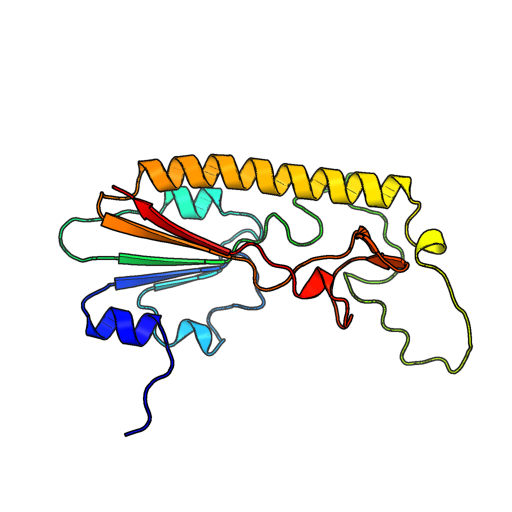 . SER A 1 105 ? 25.529 -0.955 -20.829 1.00 42.53 105 SER A CA 1
ATOM 842 C C . SER A 1 105 ? 24.430 -0.037 -20.323 1.00 42.53 105 SER A C 1
ATOM 844 O O . SER A 1 105 ? 24.167 0.050 -19.125 1.00 42.53 105 SER A O 1
ATOM 846 N N . SER A 1 106 ? 23.914 0.785 -21.224 1.00 48.31 106 SER A N 1
ATOM 847 C CA . SER A 1 106 ? 22.864 1.736 -20.891 1.00 48.31 106 SER A CA 1
ATOM 848 C C . SER A 1 106 ? 21.572 0.961 -20.622 1.00 48.31 106 SER A C 1
ATOM 850 O O . SER A 1 106 ? 21.366 -0.100 -21.207 1.00 48.31 106 SER A O 1
ATOM 852 N N . VAL A 1 107 ? 20.656 1.459 -19.783 1.00 51.53 107 VAL A N 1
ATOM 853 C CA . VAL A 1 107 ? 19.331 0.814 -19.631 1.00 51.53 107 VAL A CA 1
ATOM 854 C C . VAL A 1 107 ? 18.581 0.691 -20.957 1.00 51.53 107 VAL A C 1
ATOM 856 O O . VAL A 1 107 ? 17.788 -0.231 -21.104 1.00 51.53 107 VAL A O 1
ATOM 859 N N . GLN A 1 108 ? 18.904 1.520 -21.956 1.00 49.03 108 GLN A N 1
ATOM 860 C CA . GLN A 1 108 ? 18.385 1.381 -23.321 1.00 49.03 108 GLN A CA 1
ATOM 861 C C . GLN A 1 108 ? 18.743 0.032 -23.971 1.00 49.03 108 GLN A C 1
ATOM 863 O O . GLN A 1 108 ? 17.987 -0.442 -24.814 1.00 49.03 108 GLN A O 1
ATOM 868 N N . ASP A 1 109 ? 19.846 -0.603 -23.560 1.00 52.78 109 ASP A N 1
ATOM 869 C CA . ASP A 1 109 ? 20.248 -1.934 -24.029 1.00 52.78 109 ASP A CA 1
ATOM 870 C C . ASP A 1 109 ? 19.475 -3.067 -23.317 1.00 52.78 109 ASP A C 1
ATOM 872 O O . ASP A 1 109 ? 19.382 -4.172 -23.849 1.00 52.78 109 ASP A O 1
ATOM 876 N N . PHE A 1 110 ? 18.905 -2.801 -22.132 1.00 57.84 110 PHE A N 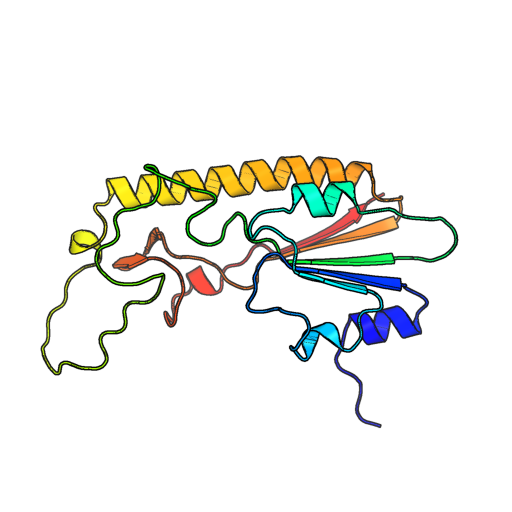1
ATOM 877 C CA . PHE A 1 110 ? 18.181 -3.780 -21.304 1.00 57.84 110 PHE A CA 1
ATOM 878 C C . PHE A 1 110 ? 16.656 -3.683 -21.418 1.00 57.84 110 PHE A C 1
ATOM 880 O O . PHE A 1 110 ? 15.979 -4.708 -21.404 1.00 57.84 110 PHE A O 1
ATOM 887 N N . PHE A 1 111 ? 16.118 -2.471 -21.548 1.00 66.69 111 PHE A N 1
ATOM 888 C CA . PHE A 1 111 ? 14.701 -2.209 -21.766 1.00 66.69 111 PHE A CA 1
ATOM 889 C C . PHE A 1 111 ? 14.548 -1.183 -22.890 1.00 66.69 111 PHE A C 1
ATOM 891 O O . PHE A 1 111 ? 14.847 0.000 -22.695 1.00 66.69 111 PHE A O 1
ATOM 898 N N . PRO A 1 112 ? 14.052 -1.597 -24.070 1.00 76.50 112 PRO A N 1
ATOM 899 C CA 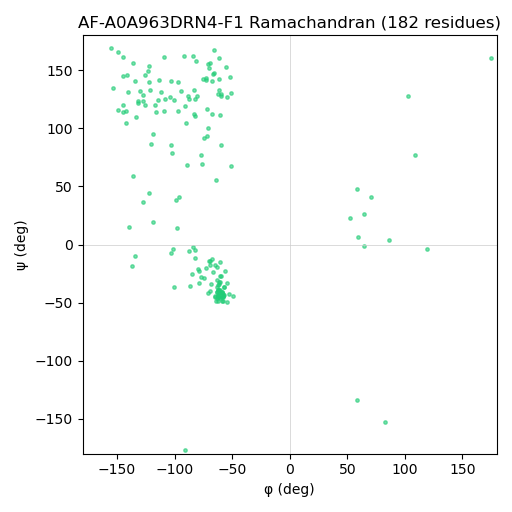. PRO A 1 112 ? 13.630 -0.654 -25.094 1.00 76.50 112 PRO A CA 1
ATOM 900 C C . PRO A 1 112 ? 12.658 0.372 -24.498 1.00 76.50 112 PRO A C 1
ATOM 902 O O . PRO A 1 112 ? 11.829 0.030 -23.655 1.00 76.50 112 PRO A O 1
ATOM 905 N N . ALA A 1 113 ? 12.722 1.627 -24.949 1.00 81.75 113 ALA A N 1
ATOM 906 C CA . ALA A 1 113 ? 11.882 2.703 -24.411 1.00 81.75 113 ALA A CA 1
ATOM 907 C C . ALA A 1 113 ? 10.375 2.372 -24.447 1.00 81.75 113 ALA A C 1
ATOM 909 O O . ALA A 1 113 ? 9.636 2.753 -23.543 1.00 81.75 113 ALA A O 1
ATOM 910 N N . GLU A 1 114 ? 9.937 1.625 -25.462 1.00 86.25 114 GLU A N 1
ATOM 911 C CA . GLU A 1 114 ? 8.563 1.130 -25.589 1.00 86.25 114 GLU A CA 1
ATOM 912 C C . GLU A 1 114 ? 8.179 0.168 -24.453 1.00 86.25 114 GLU A C 1
ATOM 914 O O . GLU A 1 114 ? 7.089 0.279 -23.895 1.00 86.25 114 GLU A O 1
ATOM 919 N N . GLU A 1 115 ? 9.087 -0.722 -24.048 1.00 84.81 115 GLU A N 1
ATOM 920 C CA . GLU A 1 115 ? 8.849 -1.655 -22.945 1.00 84.81 115 GLU A CA 1
ATOM 921 C C . GLU A 1 115 ? 8.790 -0.920 -21.601 1.00 84.81 115 GLU A C 1
ATOM 923 O O . GLU A 1 115 ? 7.909 -1.198 -20.788 1.00 84.81 115 GLU A O 1
ATOM 928 N N . MET A 1 116 ? 9.650 0.083 -21.379 1.00 86.81 116 MET A N 1
ATOM 929 C CA . MET A 1 116 ? 9.556 0.921 -20.174 1.00 86.81 116 MET A CA 1
ATOM 930 C C . MET A 1 116 ? 8.231 1.683 -20.113 1.00 86.81 116 MET A C 1
ATOM 932 O O . MET A 1 116 ? 7.580 1.705 -19.070 1.00 86.81 116 MET A O 1
ATOM 936 N N . GLN A 1 117 ? 7.787 2.258 -21.235 1.00 91.06 117 GLN A N 1
ATOM 937 C CA . GLN A 1 117 ? 6.481 2.917 -21.318 1.00 91.06 117 GLN A CA 1
ATOM 938 C C . GLN A 1 117 ? 5.330 1.940 -21.062 1.00 91.06 117 GLN A C 1
ATOM 940 O O . GLN A 1 117 ? 4.372 2.297 -20.374 1.00 91.06 117 GLN A O 1
ATOM 945 N N . ARG A 1 118 ? 5.426 0.704 -21.569 1.00 92.50 118 ARG A N 1
ATOM 946 C CA . ARG A 1 118 ? 4.442 -0.35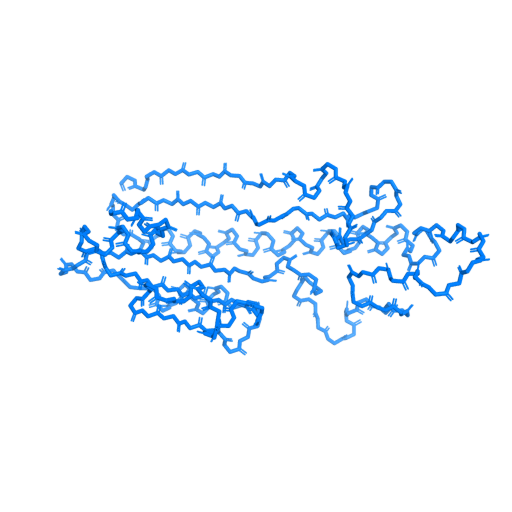5 -21.317 1.00 92.50 118 ARG A CA 1
ATOM 947 C C . ARG A 1 118 ? 4.363 -0.701 -19.831 1.00 92.50 118 ARG A C 1
ATOM 949 O O . ARG A 1 118 ? 3.263 -0.745 -19.285 1.00 92.50 118 ARG A O 1
ATOM 956 N N . LEU A 1 119 ? 5.507 -0.916 -19.179 1.00 92.75 119 LEU A N 1
ATOM 957 C CA . LEU A 1 119 ? 5.585 -1.249 -17.754 1.00 92.75 119 LEU A CA 1
ATOM 958 C C . LEU A 1 119 ? 5.090 -0.101 -16.871 1.00 92.75 119 LEU A C 1
ATOM 960 O O . LEU A 1 119 ? 4.284 -0.335 -15.974 1.00 92.75 119 LEU A O 1
ATOM 964 N N . HIS A 1 120 ? 5.483 1.137 -17.170 1.00 94.50 120 HIS A N 1
ATOM 965 C CA . HIS A 1 120 ? 4.970 2.314 -16.471 1.00 94.50 120 HIS A CA 1
ATOM 966 C C . HIS A 1 120 ? 3.449 2.445 -16.639 1.00 94.50 120 HIS A C 1
ATOM 968 O O . HIS A 1 120 ? 2.719 2.601 -15.663 1.00 94.50 120 HIS A O 1
ATOM 974 N N . GLY A 1 121 ? 2.939 2.287 -17.865 1.00 96.62 121 GLY A N 1
ATOM 975 C CA . GLY A 1 121 ? 1.500 2.287 -18.130 1.00 96.62 121 GLY A CA 1
ATOM 976 C C . GLY A 1 121 ? 0.753 1.168 -17.399 1.00 96.62 121 GLY A C 1
ATOM 977 O O . GLY A 1 121 ? -0.389 1.356 -16.986 1.00 96.62 121 GLY A O 1
ATOM 978 N N . GLN A 1 122 ? 1.388 0.014 -17.193 1.00 96.94 122 GLN A N 1
ATOM 979 C CA . GLN A 1 122 ? 0.826 -1.054 -16.375 1.00 96.94 122 GLN A CA 1
ATOM 980 C C . GLN A 1 122 ? 0.823 -0.701 -14.882 1.00 96.94 122 GLN A C 1
ATOM 982 O O . GLN A 1 122 ? -0.182 -0.945 -14.218 1.00 96.94 122 GLN A O 1
ATOM 987 N N . GLN A 1 123 ? 1.889 -0.096 -14.352 1.00 96.69 123 GLN A N 1
ATOM 988 C CA . GLN A 1 123 ? 1.910 0.371 -12.964 1.00 96.69 123 GLN A CA 1
ATOM 989 C 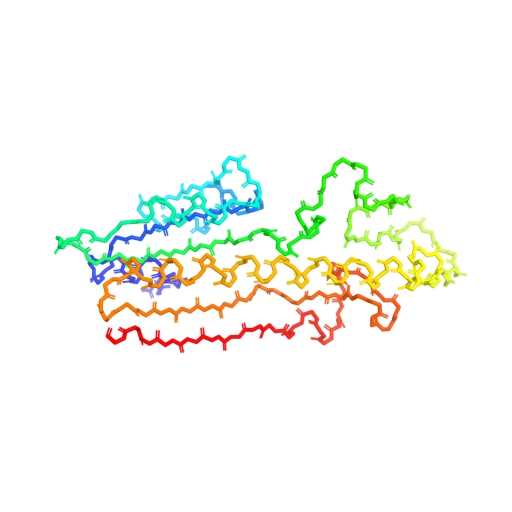C . GLN A 1 123 ? 0.787 1.389 -12.703 1.00 96.69 123 GLN A C 1
ATOM 991 O O . GLN A 1 123 ? 0.100 1.290 -11.688 1.00 96.69 123 GLN A O 1
ATOM 996 N N . VAL A 1 124 ? 0.534 2.308 -13.643 1.00 98.00 124 VAL A N 1
ATOM 997 C CA . VAL A 1 124 ? -0.596 3.251 -13.562 1.00 98.00 124 VAL A CA 1
ATOM 998 C C . VAL A 1 124 ? -1.931 2.509 -13.442 1.00 98.00 124 VAL A C 1
ATOM 1000 O O . VAL A 1 124 ? -2.729 2.843 -12.571 1.00 98.00 124 VAL A O 1
ATOM 1003 N N . LYS A 1 125 ? -2.155 1.445 -14.224 1.00 98.38 125 LYS A N 1
ATOM 1004 C CA . LYS A 1 125 ? -3.369 0.615 -14.095 1.00 98.38 125 LYS A CA 1
ATOM 1005 C C . LYS A 1 125 ? -3.482 -0.061 -12.726 1.00 98.38 125 LYS A C 1
ATOM 1007 O O . LYS A 1 125 ? -4.589 -0.202 -12.212 1.00 98.38 125 LYS A O 1
ATOM 1012 N N . CYS A 1 126 ? -2.367 -0.472 -12.118 1.00 98.00 126 CYS A N 1
ATOM 1013 C CA . CYS A 1 126 ? -2.379 -0.986 -10.746 1.00 98.00 126 CYS A CA 1
ATOM 1014 C C . CYS A 1 126 ? -2.823 0.091 -9.750 1.00 98.00 126 CYS A C 1
ATOM 1016 O O . CYS A 1 126 ? -3.612 -0.202 -8.856 1.00 98.00 126 CYS A O 1
ATOM 1018 N N . VAL A 1 127 ? -2.364 1.336 -9.918 1.00 97.88 127 VAL A N 1
ATOM 1019 C CA . VAL A 1 127 ? -2.804 2.470 -9.089 1.00 97.88 127 VAL A CA 1
ATOM 1020 C C . VAL A 1 127 ? -4.302 2.729 -9.266 1.00 97.88 127 VAL A C 1
ATOM 1022 O O . VAL A 1 127 ? -5.008 2.849 -8.270 1.00 97.88 127 VAL A O 1
ATOM 1025 N N . GLU A 1 128 ? -4.812 2.742 -10.500 1.00 98.44 128 GLU A N 1
ATOM 1026 C CA . GLU A 1 128 ? -6.250 2.898 -10.785 1.00 98.44 128 GLU A CA 1
ATOM 1027 C C . GLU A 1 128 ? -7.092 1.771 -10.159 1.00 98.44 128 GLU A C 1
ATOM 1029 O O . GLU A 1 128 ? -8.171 2.010 -9.617 1.00 98.44 128 GLU A O 1
ATOM 1034 N N . TYR A 1 129 ? -6.586 0.534 -10.183 1.00 98.44 129 TYR A N 1
ATOM 1035 C CA . TYR A 1 129 ? -7.220 -0.604 -9.518 1.00 98.44 129 TYR A CA 1
ATOM 1036 C C . TYR A 1 129 ? -7.256 -0.441 -7.989 1.00 98.44 129 TYR A C 1
ATOM 1038 O O . TYR A 1 129 ? -8.301 -0.659 -7.370 1.00 98.44 129 TYR A O 1
ATOM 1046 N N . ILE A 1 130 ? -6.143 -0.020 -7.375 1.00 98.06 130 ILE A N 1
ATOM 1047 C CA . ILE A 1 130 ? -6.080 0.278 -5.936 1.00 98.06 130 ILE A CA 1
ATOM 1048 C C . ILE A 1 130 ? -7.046 1.412 -5.573 1.00 98.06 130 ILE A C 1
ATOM 1050 O O . ILE A 1 130 ? -7.721 1.308 -4.551 1.00 98.06 130 ILE A O 1
ATOM 1054 N N . ASP A 1 131 ? -7.137 2.469 -6.382 1.00 98.00 131 ASP A N 1
ATOM 1055 C CA . ASP A 1 131 ? -8.027 3.612 -6.137 1.00 98.00 131 ASP A CA 1
ATOM 1056 C C . ASP A 1 131 ? -9.501 3.179 -6.037 1.00 98.00 131 ASP A C 1
ATOM 1058 O O . ASP A 1 131 ? -10.196 3.528 -5.079 1.00 98.00 131 ASP A O 1
ATOM 1062 N N . GLY A 1 132 ? -9.952 2.301 -6.940 1.00 98.44 132 GLY A N 1
ATOM 1063 C CA . GLY A 1 132 ? -11.291 1.709 -6.861 1.00 98.44 132 GLY A CA 1
ATOM 1064 C C . GLY A 1 132 ? -11.537 0.956 -5.544 1.00 98.44 132 GLY A C 1
ATOM 1065 O O . GLY A 1 132 ? -12.560 1.158 -4.883 1.00 98.44 132 GLY A O 1
ATOM 1066 N N . LEU A 1 133 ? -10.569 0.142 -5.112 1.00 98.44 133 LEU A N 1
ATOM 1067 C CA . LEU A 1 133 ? -10.638 -0.604 -3.850 1.00 98.44 133 LEU A CA 1
ATOM 1068 C C . LEU A 1 133 ? -10.561 0.301 -2.612 1.00 98.44 133 LEU A C 1
ATOM 1070 O O . LEU A 1 133 ? -11.206 0.019 -1.599 1.00 98.44 133 LEU A O 1
ATOM 1074 N N . LEU A 1 134 ? -9.806 1.402 -2.678 1.00 97.31 134 LEU A N 1
ATOM 1075 C CA . LEU A 1 134 ? -9.792 2.428 -1.635 1.00 97.31 134 LEU A CA 1
ATOM 1076 C C . LEU A 1 134 ? -11.173 3.067 -1.488 1.00 97.31 134 LEU A C 1
ATOM 1078 O O . LEU A 1 134 ? -11.615 3.274 -0.357 1.00 97.31 134 LEU A O 1
ATOM 1082 N N . GLY A 1 135 ? -11.887 3.309 -2.591 1.00 97.62 135 GLY A N 1
ATOM 1083 C CA . GLY A 1 135 ? -13.279 3.761 -2.569 1.00 97.62 135 GLY A CA 1
ATOM 1084 C C . GLY A 1 135 ? -14.211 2.783 -1.841 1.00 97.62 135 GLY A C 1
ATOM 1085 O O . GLY A 1 135 ? -15.001 3.191 -0.983 1.00 97.62 135 GLY A O 1
ATOM 1086 N N . GLU A 1 136 ? -14.080 1.481 -2.112 1.00 98.12 136 GLU A N 1
ATOM 1087 C CA . GLU A 1 136 ? -14.832 0.436 -1.403 1.00 98.12 136 GLU A CA 1
ATOM 1088 C C . GLU A 1 136 ? -14.502 0.400 0.097 1.00 98.12 136 GLU A C 1
ATOM 1090 O O . GLU A 1 136 ? -15.404 0.354 0.941 1.00 98.12 136 GLU A O 1
ATOM 1095 N N . LEU A 1 137 ? -13.215 0.464 0.454 1.00 97.62 137 LEU A N 1
ATOM 1096 C CA . LEU A 1 137 ? -12.773 0.511 1.848 1.00 97.62 137 LEU A CA 1
ATOM 1097 C C . LEU A 1 137 ? -13.311 1.756 2.562 1.00 97.62 137 LEU A C 1
ATOM 1099 O O . LEU A 1 137 ? -13.836 1.656 3.672 1.00 97.62 137 LEU A O 1
ATOM 1103 N N . TYR A 1 138 ? -13.235 2.917 1.914 1.00 97.19 138 TYR A N 1
ATOM 1104 C CA . TYR A 1 138 ? -13.741 4.180 2.439 1.00 97.19 138 TYR A CA 1
ATOM 1105 C C . TYR A 1 138 ? -15.240 4.115 2.740 1.00 97.19 138 TYR A C 1
ATOM 1107 O O . TYR A 1 138 ? -15.685 4.579 3.794 1.00 97.19 138 TYR A O 1
ATOM 1115 N N . ALA A 1 139 ? -16.027 3.481 1.867 1.00 96.25 139 ALA A N 1
ATOM 1116 C CA . ALA A 1 139 ? -17.453 3.273 2.093 1.00 96.25 139 ALA A CA 1
ATOM 1117 C C . ALA A 1 139 ? -17.732 2.379 3.318 1.00 96.25 139 ALA A C 1
ATOM 1119 O O . ALA A 1 139 ? -18.685 2.642 4.057 1.00 96.25 139 ALA A O 1
ATOM 1120 N N . LYS A 1 140 ? -16.889 1.365 3.565 1.00 95.81 140 LYS A N 1
ATOM 1121 C CA . LYS A 1 140 ? -17.003 0.443 4.712 1.00 95.81 140 LYS A CA 1
ATOM 1122 C C . LYS A 1 140 ? -16.576 1.054 6.047 1.00 95.81 140 LYS A C 1
ATOM 1124 O O . LYS A 1 140 ? -17.051 0.605 7.092 1.00 95.81 140 LYS A O 1
ATOM 1129 N N . CYS A 1 141 ? -15.658 2.016 6.036 1.00 96.50 141 CYS A N 1
ATOM 1130 C CA . CYS A 1 141 ? -15.136 2.612 7.260 1.00 96.50 141 CYS A CA 1
ATOM 1131 C C . CYS A 1 141 ? -16.210 3.438 7.995 1.00 96.50 141 CYS A C 1
ATOM 1133 O O . CYS A 1 141 ? -16.983 4.146 7.352 1.00 96.50 141 CYS A O 1
ATOM 1135 N N . PRO A 1 142 ? -16.271 3.398 9.337 1.00 94.81 142 PRO A N 1
ATOM 1136 C CA . PRO A 1 142 ? -17.105 4.302 10.119 1.00 94.81 142 PRO A CA 1
ATOM 1137 C C . PRO A 1 142 ? -16.706 5.767 9.927 1.00 94.81 142 PRO A C 1
ATOM 1139 O O . PRO A 1 142 ? -15.564 6.077 9.570 1.00 94.81 142 PRO A O 1
ATOM 1142 N N . ALA A 1 143 ? -17.625 6.678 10.254 1.00 94.44 143 ALA A N 1
ATOM 1143 C CA . ALA A 1 143 ? -17.263 8.076 10.479 1.00 94.44 143 ALA A CA 1
ATOM 1144 C C . ALA A 1 143 ? -16.163 8.163 11.548 1.00 94.44 143 ALA A C 1
ATOM 1146 O O . ALA A 1 143 ? -16.065 7.293 12.418 1.00 94.44 143 ALA A O 1
ATOM 1147 N N . ASN A 1 144 ? -15.344 9.209 11.482 1.00 93.56 144 ASN A N 1
ATOM 1148 C CA . ASN A 1 144 ? -14.185 9.394 12.353 1.00 93.56 144 ASN A CA 1
ATOM 1149 C C . ASN A 1 144 ? -13.074 8.329 12.167 1.00 93.56 144 ASN A C 1
ATOM 1151 O O . ASN A 1 144 ? -12.299 8.060 13.084 1.00 93.56 144 ASN A O 1
ATOM 1155 N N . THR A 1 145 ? -12.973 7.724 10.979 1.00 96.81 145 THR A N 1
ATOM 1156 C CA . THR A 1 145 ? -11.817 6.891 10.604 1.00 96.81 145 THR A CA 1
ATOM 1157 C C . THR A 1 145 ? -10.733 7.770 9.988 1.00 96.81 145 THR A C 1
ATOM 1159 O O . THR A 1 145 ? -11.006 8.481 9.023 1.00 96.81 145 THR A O 1
ATOM 1162 N N . TRP A 1 146 ? -9.508 7.723 10.514 1.00 97.38 146 TRP A N 1
ATOM 1163 C CA . TRP A 1 146 ? -8.359 8.411 9.918 1.00 97.38 146 TRP A CA 1
ATOM 1164 C C . TRP A 1 146 ? -7.677 7.510 8.889 1.00 97.38 146 TRP A C 1
ATOM 1166 O O . TRP A 1 146 ? -7.334 6.368 9.196 1.00 97.38 146 TRP A O 1
ATOM 1176 N N . PHE A 1 147 ? -7.479 8.024 7.681 1.00 98.06 147 PHE A N 1
ATOM 1177 C CA . PHE A 1 147 ? -6.747 7.354 6.613 1.00 98.06 147 PHE A CA 1
ATOM 1178 C C . PHE A 1 147 ? -5.360 7.964 6.479 1.00 98.06 147 PHE A C 1
ATOM 1180 O O . PHE A 1 147 ? -5.218 9.180 6.557 1.00 98.06 147 PHE A O 1
ATOM 1187 N N . ILE A 1 148 ? -4.364 7.114 6.243 1.00 98.12 148 ILE A N 1
ATOM 1188 C CA . ILE A 1 148 ? -3.018 7.499 5.815 1.00 98.12 148 ILE A CA 1
ATOM 1189 C C . ILE A 1 148 ? -2.674 6.588 4.641 1.00 98.12 148 ILE A C 1
ATOM 1191 O O . ILE A 1 148 ? -2.690 5.365 4.786 1.00 98.12 148 ILE A O 1
ATOM 1195 N N . VAL A 1 149 ? -2.386 7.178 3.488 1.00 97.88 149 VAL A N 1
ATOM 1196 C CA . VAL A 1 149 ? -1.947 6.488 2.275 1.00 97.88 149 VAL A CA 1
ATOM 1197 C C . VAL A 1 149 ? -0.547 6.985 1.951 1.00 97.88 149 VAL A C 1
ATOM 1199 O O . VAL A 1 149 ? -0.335 8.183 1.761 1.00 97.88 149 VAL A O 1
ATOM 1202 N N . THR A 1 150 ? 0.408 6.061 1.926 1.00 97.88 150 THR A N 1
ATOM 1203 C CA . THR A 1 150 ? 1.815 6.342 1.634 1.00 97.88 150 THR A CA 1
ATOM 1204 C C . THR A 1 150 ? 2.471 5.152 0.950 1.00 97.88 150 THR A C 1
ATOM 1206 O O . THR A 1 150 ? 1.929 4.047 0.988 1.00 97.88 150 THR A O 1
ATOM 1209 N N . ALA A 1 151 ? 3.644 5.373 0.364 1.00 96.50 151 ALA A N 1
ATOM 1210 C CA . ALA A 1 151 ? 4.546 4.305 -0.055 1.00 96.50 151 ALA A CA 1
ATOM 1211 C C . ALA A 1 151 ? 5.789 4.256 0.845 1.00 96.50 151 ALA A C 1
ATOM 1213 O O . ALA A 1 151 ? 6.090 5.211 1.566 1.00 96.50 151 ALA A O 1
ATOM 1214 N N . ASP A 1 152 ? 6.484 3.125 0.817 1.00 93.62 152 ASP A N 1
ATOM 1215 C CA . ASP A 1 152 ? 7.794 2.917 1.432 1.00 93.62 152 ASP A CA 1
ATOM 1216 C C . ASP A 1 152 ? 8.933 3.496 0.581 1.00 93.62 152 ASP A C 1
ATOM 1218 O O . ASP A 1 152 ? 9.910 3.997 1.138 1.00 93.62 152 ASP A O 1
ATOM 1222 N N . HIS A 1 153 ? 8.788 3.474 -0.746 1.00 95.44 153 HIS A N 1
ATOM 1223 C CA . HIS A 1 153 ? 9.687 4.118 -1.705 1.00 95.44 153 HIS A CA 1
ATOM 1224 C C . HIS A 1 153 ? 8.972 4.432 -3.035 1.00 95.44 153 HIS A C 1
ATOM 1226 O O . HIS A 1 153 ? 7.848 3.990 -3.278 1.00 95.44 153 HIS A O 1
ATOM 1232 N N . GLY A 1 154 ? 9.629 5.211 -3.897 1.00 94.81 154 GLY A N 1
ATOM 1233 C CA . GLY A 1 154 ? 9.250 5.402 -5.300 1.00 94.81 154 GLY A CA 1
ATOM 1234 C C . GLY A 1 154 ? 9.941 4.402 -6.234 1.00 94.81 154 GLY A C 1
ATOM 1235 O O . GLY A 1 154 ? 10.678 3.525 -5.786 1.00 94.81 154 GLY A O 1
ATOM 1236 N N . GLU A 1 155 ? 9.722 4.518 -7.541 1.00 93.06 155 GLU A N 1
ATOM 1237 C CA . GLU A 1 155 ? 10.254 3.576 -8.532 1.00 93.06 155 GLU A CA 1
ATOM 1238 C C . GLU A 1 155 ? 10.633 4.283 -9.836 1.00 93.06 155 GLU A C 1
ATOM 1240 O O . GLU A 1 155 ? 9.979 5.247 -10.230 1.00 93.06 155 GLU A O 1
ATOM 1245 N N . LEU A 1 156 ? 11.697 3.811 -10.488 1.00 91.88 156 LEU A N 1
ATOM 1246 C CA . LEU A 1 156 ? 12.242 4.385 -11.717 1.00 91.88 156 LEU A CA 1
ATOM 1247 C C . LEU A 1 156 ? 11.730 3.632 -12.945 1.00 91.88 156 LEU A C 1
ATOM 1249 O O . LEU A 1 156 ? 11.695 2.400 -12.967 1.00 91.88 156 LEU A O 1
ATOM 1253 N N . PHE A 1 157 ? 11.424 4.385 -13.995 1.00 90.88 157 PHE A N 1
ATOM 1254 C CA . PHE A 1 157 ? 10.979 3.912 -15.307 1.00 90.88 157 PHE A CA 1
ATOM 1255 C C . PHE A 1 157 ? 11.829 4.500 -16.443 1.00 90.88 157 PHE A C 1
ATOM 1257 O O . PHE A 1 157 ? 11.329 4.800 -17.529 1.00 90.88 157 PHE A O 1
ATOM 1264 N N . GLY A 1 158 ? 13.131 4.658 -16.202 1.00 86.44 158 GLY A N 1
ATOM 1265 C CA . GLY A 1 158 ? 14.107 5.129 -17.183 1.00 86.44 158 GLY A CA 1
ATOM 1266 C C . GLY A 1 158 ? 14.827 6.415 -16.801 1.00 86.44 158 GLY A C 1
ATOM 1267 O O . GLY A 1 158 ? 15.712 6.843 -17.547 1.00 86.44 158 GLY A O 1
ATOM 1268 N N . GLU A 1 159 ? 14.475 7.041 -15.677 1.00 88.00 159 GLU A N 1
ATOM 1269 C CA . GLU A 1 159 ? 15.173 8.217 -15.167 1.00 88.00 159 GLU A CA 1
ATOM 1270 C C . GLU A 1 159 ? 16.665 7.920 -15.019 1.00 88.00 159 GLU A C 1
ATOM 1272 O O . GLU A 1 159 ? 17.063 6.912 -14.439 1.00 88.00 159 GLU A O 1
ATOM 1277 N N . GLU A 1 160 ? 17.488 8.780 -15.625 1.00 84.81 160 GLU A N 1
ATOM 1278 C CA . GLU A 1 160 ? 18.950 8.639 -15.681 1.00 84.81 160 GLU A CA 1
ATOM 1279 C C . GLU A 1 160 ? 19.441 7.272 -16.192 1.00 84.81 160 GLU A C 1
ATOM 1281 O O . GLU A 1 160 ? 20.579 6.873 -15.956 1.00 84.81 160 GLU A O 1
ATOM 1286 N N . GLY A 1 161 ? 18.595 6.566 -16.948 1.00 80.69 161 GLY A N 1
ATOM 1287 C CA . GLY A 1 161 ? 18.891 5.223 -17.413 1.00 80.69 161 GLY A CA 1
ATOM 1288 C C . GLY A 1 161 ? 18.875 4.194 -16.287 1.00 80.69 161 GLY A C 1
ATOM 1289 O O . GLY A 1 161 ? 19.730 3.318 -16.291 1.00 80.69 161 GLY A O 1
ATOM 1290 N N . TYR A 1 162 ? 17.926 4.280 -15.353 1.00 83.69 162 TYR A N 1
ATOM 1291 C CA . TYR A 1 162 ? 17.652 3.265 -14.333 1.00 83.69 162 TYR A CA 1
ATOM 1292 C C . TYR A 1 162 ? 16.200 2.771 -14.396 1.00 83.69 162 TYR A C 1
ATOM 1294 O O . TYR A 1 162 ? 15.302 3.497 -14.811 1.00 83.69 162 TYR A O 1
ATOM 1302 N N . PHE A 1 163 ? 15.965 1.535 -13.950 1.00 86.88 163 PHE A N 1
ATOM 1303 C CA . PHE A 1 163 ? 14.636 0.932 -13.808 1.00 86.88 163 PHE A CA 1
ATOM 1304 C C . PHE A 1 163 ? 14.528 0.220 -12.453 1.00 86.88 163 PHE A C 1
ATOM 1306 O O . PHE A 1 163 ? 15.484 -0.434 -12.025 1.00 86.88 163 PHE A O 1
ATOM 1313 N N . GLY A 1 164 ? 13.375 0.324 -11.791 1.00 86.81 164 GLY A N 1
ATOM 1314 C CA . GLY A 1 164 ? 13.168 -0.209 -10.444 1.00 86.81 164 GLY A CA 1
ATOM 1315 C C . GLY A 1 164 ? 13.674 0.745 -9.358 1.00 86.81 164 GLY A C 1
ATOM 1316 O O . GLY A 1 164 ? 13.695 1.956 -9.547 1.00 86.81 164 GLY A O 1
ATOM 1317 N N . HIS A 1 165 ? 14.063 0.212 -8.200 1.00 85.25 165 HIS A N 1
ATOM 1318 C CA . HIS A 1 165 ? 14.423 1.030 -7.030 1.00 85.25 165 HIS A CA 1
ATOM 1319 C C . HIS A 1 165 ? 15.678 0.551 -6.278 1.00 85.25 165 HIS A C 1
ATOM 1321 O O . HIS A 1 165 ? 16.262 1.301 -5.493 1.00 85.25 165 HIS A O 1
ATOM 1327 N N . GLY A 1 166 ? 16.119 -0.696 -6.463 1.00 69.69 166 GLY A N 1
ATOM 1328 C CA . GLY A 1 166 ? 17.177 -1.258 -5.622 1.00 69.69 166 GLY A CA 1
ATOM 1329 C C . GLY A 1 166 ? 18.591 -0.900 -6.083 1.00 69.69 166 GLY A C 1
ATOM 1330 O O . GLY A 1 166 ? 18.821 -0.630 -7.254 1.00 69.69 166 GLY A O 1
ATOM 1331 N N . PRO A 1 167 ? 19.584 -1.045 -5.193 1.00 75.75 167 PRO A N 1
ATOM 1332 C CA . PRO A 1 167 ? 20.141 0.029 -4.360 1.00 75.75 167 PRO A CA 1
ATOM 1333 C C . PRO A 1 167 ? 20.532 1.286 -5.169 1.00 75.75 167 PRO A C 1
ATOM 1335 O O . PRO A 1 167 ? 21.712 1.623 -5.292 1.00 75.75 167 PRO A O 1
ATOM 1338 N N . ILE A 1 168 ? 19.543 1.984 -5.724 1.00 80.75 168 ILE A N 1
ATOM 1339 C CA . ILE A 1 168 ? 19.760 3.198 -6.511 1.00 80.75 168 ILE A CA 1
ATOM 1340 C C . ILE A 1 168 ? 19.457 4.412 -5.632 1.00 80.75 168 ILE A C 1
ATOM 1342 O O . ILE A 1 168 ? 18.365 4.552 -5.086 1.00 80.75 168 ILE A O 1
ATOM 1346 N N . MET A 1 169 ? 20.431 5.313 -5.506 1.00 88.88 169 MET A N 1
ATOM 1347 C CA . MET A 1 169 ? 20.282 6.581 -4.784 1.00 88.88 169 MET A CA 1
ATOM 1348 C C . MET A 1 169 ? 19.779 7.673 -5.731 1.00 88.88 169 MET A C 1
ATOM 1350 O O . MET A 1 169 ? 20.520 8.595 -6.063 1.00 88.88 169 MET A O 1
ATOM 1354 N N . HIS A 1 170 ? 18.531 7.553 -6.179 1.00 91.88 170 HIS A N 1
ATOM 1355 C CA . HIS A 1 170 ? 17.892 8.523 -7.068 1.00 91.88 170 HIS A CA 1
ATOM 1356 C C . HIS A 1 170 ? 16.735 9.229 -6.354 1.00 91.88 170 HIS A C 1
ATOM 1358 O O . HIS A 1 170 ? 15.993 8.592 -5.608 1.00 91.88 170 HIS A O 1
ATOM 1364 N N . GLU A 1 171 ? 16.556 10.533 -6.594 1.00 95.25 171 GLU A N 1
ATOM 1365 C CA . GLU A 1 171 ? 15.540 11.364 -5.923 1.00 95.25 171 GLU A CA 1
ATOM 1366 C C . GLU A 1 171 ? 14.134 10.761 -6.029 1.00 95.25 171 GLU A C 1
ATOM 1368 O O . GLU A 1 171 ? 13.428 10.657 -5.031 1.00 95.25 171 GLU A O 1
ATOM 1373 N N . LYS A 1 172 ? 13.774 10.243 -7.209 1.00 93.56 172 LYS A N 1
ATOM 1374 C CA . LYS A 1 172 ? 12.479 9.584 -7.439 1.00 93.56 172 LYS A CA 1
ATOM 1375 C C . LYS A 1 172 ? 12.224 8.356 -6.567 1.00 93.56 172 LYS A C 1
ATOM 1377 O O . LYS A 1 172 ? 11.071 8.100 -6.259 1.00 93.56 172 LYS A O 1
ATOM 1382 N N . CYS A 1 173 ? 13.250 7.639 -6.102 1.00 94.31 173 CYS A N 1
ATOM 1383 C CA . CYS A 1 173 ? 13.052 6.548 -5.139 1.00 94.31 173 CYS A CA 1
ATOM 1384 C C . CYS A 1 173 ? 12.616 7.062 -3.754 1.00 94.31 173 CYS A C 1
ATOM 1386 O O . CYS A 1 173 ? 12.099 6.289 -2.952 1.00 94.31 173 CYS A O 1
ATOM 1388 N N . PHE A 1 174 ? 12.814 8.350 -3.463 1.00 94.19 174 PHE A N 1
ATOM 1389 C CA . PHE A 1 174 ? 12.425 8.998 -2.208 1.00 94.19 174 PHE A CA 1
ATOM 1390 C C . PHE A 1 174 ? 11.159 9.855 -2.340 1.00 94.19 174 PHE A C 1
ATOM 1392 O O . PHE A 1 174 ? 10.634 10.332 -1.334 1.00 94.19 174 PHE A O 1
ATOM 1399 N N . GLU A 1 175 ? 10.654 10.049 -3.559 1.00 95.69 175 GLU A N 1
ATOM 1400 C CA . GLU A 1 175 ? 9.369 10.696 -3.798 1.00 95.69 175 GLU A CA 1
ATOM 1401 C C . GLU A 1 175 ? 8.242 9.674 -3.621 1.00 95.69 175 GLU A C 1
ATOM 1403 O O . GLU A 1 175 ? 8.072 8.761 -4.427 1.00 95.69 175 GLU A O 1
ATOM 1408 N N . VAL A 1 176 ? 7.459 9.838 -2.555 1.00 97.12 176 VAL A N 1
ATOM 1409 C CA . VAL A 1 176 ? 6.327 8.962 -2.235 1.00 97.12 176 VAL A CA 1
ATOM 1410 C C . VAL A 1 176 ? 5.035 9.768 -2.122 1.00 97.12 176 VAL A C 1
ATOM 1412 O O . VAL A 1 176 ? 5.072 10.930 -1.700 1.00 97.12 176 VAL A O 1
ATOM 1415 N N . PRO A 1 177 ? 3.870 9.183 -2.460 1.00 96.12 177 PRO A N 1
ATOM 1416 C CA . PRO A 1 177 ? 2.603 9.789 -2.088 1.00 96.12 177 PRO A CA 1
ATOM 1417 C C . PRO A 1 177 ? 2.516 9.867 -0.561 1.00 96.12 177 PRO A C 1
ATOM 1419 O O . PRO A 1 177 ? 2.933 8.944 0.132 1.00 96.12 177 PRO A O 1
ATOM 1422 N N . PHE A 1 178 ? 1.950 10.951 -0.039 1.00 97.38 178 PHE A N 1
ATOM 1423 C CA . PHE A 1 178 ? 1.561 11.044 1.363 1.00 97.38 178 PHE A CA 1
ATOM 1424 C C . PHE A 1 178 ? 0.251 11.819 1.457 1.00 97.38 178 PHE A C 1
ATOM 1426 O O . PHE A 1 178 ? 0.215 13.036 1.275 1.00 97.38 178 PHE A O 1
ATOM 1433 N N . VAL A 1 179 ? -0.838 11.094 1.698 1.00 96.50 179 VAL A N 1
ATOM 1434 C CA . VAL A 1 179 ? -2.180 11.657 1.852 1.00 96.50 179 VAL A CA 1
ATOM 1435 C C . VAL A 1 179 ? -2.756 11.148 3.157 1.00 96.50 179 VAL A C 1
ATOM 1437 O O . VAL A 1 179 ? -2.788 9.942 3.395 1.00 96.50 179 VAL A O 1
ATOM 1440 N N . GLU A 1 180 ? -3.251 12.054 3.991 1.00 97.19 180 GLU A N 1
ATOM 1441 C CA . GLU A 1 180 ? -3.984 11.684 5.192 1.00 97.19 180 GLU A CA 1
ATOM 1442 C C . GLU A 1 180 ? -5.237 12.529 5.392 1.00 97.19 180 GLU A C 1
ATOM 1444 O O . GLU A 1 180 ? -5.345 13.651 4.890 1.00 97.19 180 GLU A O 1
ATOM 1449 N N . GLY A 1 181 ? -6.200 11.984 6.128 1.00 96.94 181 GLY A N 1
ATOM 1450 C CA . GLY A 1 181 ? -7.410 12.716 6.457 1.00 96.94 181 GLY A CA 1
ATOM 1451 C C . GLY A 1 181 ? -8.451 11.893 7.194 1.00 96.94 181 GLY A C 1
ATOM 1452 O O . GLY A 1 181 ? -8.460 10.661 7.171 1.00 96.94 181 GLY A O 1
ATOM 1453 N N . LEU A 1 182 ? -9.364 12.610 7.845 1.00 97.00 182 LEU A N 1
ATOM 1454 C CA . LEU A 1 182 ? -10.505 12.020 8.523 1.00 97.00 182 LEU A CA 1
ATOM 1455 C C . LEU A 1 182 ? -11.638 11.761 7.528 1.00 97.00 182 LEU A C 1
ATOM 1457 O O . LEU A 1 182 ? -12.040 12.655 6.783 1.00 97.00 182 LEU A O 1
ATOM 1461 N N . ARG A 1 183 ? -12.217 10.563 7.574 1.00 93.75 183 ARG A N 1
ATOM 1462 C CA . ARG A 1 183 ? -13.536 10.302 7.003 1.00 93.75 183 ARG A CA 1
ATOM 1463 C C . ARG A 1 183 ? -14.600 10.978 7.883 1.00 93.75 183 ARG A C 1
ATOM 1465 O O . ARG A 1 183 ? -14.713 10.585 9.051 1.00 93.75 183 ARG A O 1
ATOM 1472 N N . PRO A 1 184 ? -15.353 11.960 7.356 1.00 85.44 184 PRO A N 1
ATOM 1473 C CA . PRO A 1 184 ? -16.385 12.655 8.113 1.00 85.44 184 PRO A CA 1
ATOM 1474 C C . PRO A 1 184 ? -17.561 11.739 8.488 1.00 85.44 184 PRO A C 1
ATOM 1476 O O . PRO A 1 184 ? -17.698 10.625 7.918 1.00 85.44 184 PRO A O 1
#

Sequence (184 aa):
FVPELSLPKVLKNHGYRTIARMSLPVLNPYTLLSRDFDDYRLMDHHNDFAGMVREIVFPNDQPRCYFLNLGETHYPYMLTGDDLPHVSGVHGVLKDLASDAPRASSVQDFFPAEEMQRLHGQQVKCVEYIDGLLGELYAKCPANTWFIVTADHGELFGEEGYFGHGPIMHEKCFEVPFVEGLRP

Solvent-accessible surface area (backbone atoms only — not comparable to full-atom values): 11246 Å² total; per-residue (Å²): 136,80,81,78,93,39,69,46,46,56,42,41,78,71,60,30,49,26,35,38,42,23,18,48,76,89,65,32,75,90,40,81,82,39,72,54,39,78,41,67,43,66,51,99,44,51,63,41,60,67,58,53,51,69,70,64,76,82,64,94,89,52,56,74,43,80,47,77,46,75,28,36,66,44,89,69,31,77,50,55,79,90,70,44,80,90,71,92,79,67,85,58,41,90,81,85,85,83,67,103,61,97,68,90,73,52,38,66,81,77,44,50,70,69,54,34,51,51,52,50,55,37,30,50,51,30,51,56,53,48,51,56,49,49,54,55,42,57,70,68,49,58,65,76,38,75,48,78,48,67,55,97,52,27,64,37,69,47,64,96,52,37,64,42,46,54,98,54,96,48,72,57,34,71,51,51,62,79,49,74,49,70,39,111

pLDDT: mean 85.15, std 18.6, range [31.62, 98.44]

Radius of gyration: 19.43 Å; Cα contacts (8 Å, |Δi|>4): 233; chains: 1; bounding box: 55×29×56 Å

Mean predicted aligned error: 7.51 Å